Protein AF-A0A966D6H1-F1 (afdb_monomer_lite)

Foldseek 3Di:
DDCPDPVNVVVVVVQVVVCVVVVNPDHDDDDPDCPVVVLQLLCVLVCCLVVVHVDDDHQVQSVCVPQVLSCCVVPPCPLVVDVPSVVSVCCCCVHPNVVVSQVVCVVSVDHDPDDDDDDDDDDDDDPDDDPDLVVQAQAEAEDAPHPVVCVVSVVSNHNYDHDRPRDDLLVVLLVVLVVLVVVCVVVLVPDKDKDFLAQQFLDDPPDPDTWGRQFHGDGMDMDSQPLQRVLVSQLSRLQTQTDPPGCQPDSRHGNGRSNCSSVVVHDPVSSSVSSVVVPSGDNDDDDDDDDDPPDDDD

Sequence (298 aa):
MSEITPPGKAVAYFAEKVRERTDGKVNIKIFWNGQLFAGKASNEFMLIRNGVGDFSISTFMNWSPQFPEGNLFLLPWFVSSEPNKYRALDAIEAGKAGSELQDRLKRRGIEVLGWGEQGARELTNNVRPVASPDDLKNMKVRVVGSALLLDVFKALGADPININWNQTIPIFMEKMVEYTYGVLKNKSNKCLFINFITDIAPKCDCLSYTESPIVSNIGVVASLDPVAIDQASVDLVNQQQGLPHTELKTGLAPGEDKFRGLYPEVDWSHQLAYAEQIGLGTREYKLVKLKTLAYKKS

Radius of gyration: 25.91 Å; chains: 1; bounding box: 81×59×62 Å

Structure (mmCIF, N/CA/C/O backbone):
data_AF-A0A966D6H1-F1
#
_entry.id   AF-A0A966D6H1-F1
#
loop_
_atom_site.group_PDB
_atom_site.id
_atom_site.type_symbol
_atom_site.label_atom_id
_atom_site.label_alt_id
_atom_site.label_comp_id
_atom_site.label_asym_id
_atom_site.label_entity_id
_atom_site.label_seq_id
_atom_site.pdbx_PDB_ins_code
_atom_site.Cartn_x
_atom_site.Cartn_y
_atom_site.Cartn_z
_atom_site.occupancy
_atom_site.B_iso_or_equiv
_atom_site.auth_seq_id
_atom_site.auth_comp_id
_atom_site.auth_asym_id
_atom_site.auth_atom_id
_atom_site.pdbx_PDB_model_num
ATOM 1 N N . MET A 1 1 ? -4.518 2.194 7.594 1.00 69.56 1 MET A N 1
ATOM 2 C CA . MET A 1 1 ? -3.598 3.252 8.069 1.00 69.56 1 MET A CA 1
ATOM 3 C C . MET A 1 1 ? -2.586 2.621 9.016 1.00 69.56 1 MET A C 1
ATOM 5 O O . MET A 1 1 ? -2.926 1.601 9.613 1.00 69.56 1 MET A O 1
ATOM 9 N N . SER A 1 2 ? -1.371 3.171 9.105 1.00 77.81 2 SER A N 1
ATOM 10 C CA . SER A 1 2 ? -0.331 2.705 10.034 1.00 77.81 2 SER A CA 1
ATOM 11 C C . SER A 1 2 ? -0.306 3.552 11.308 1.00 77.81 2 SER A C 1
ATOM 13 O O . SER A 1 2 ? -0.767 4.698 11.310 1.00 77.81 2 SER A O 1
ATOM 15 N N . GLU A 1 3 ? 0.258 2.995 12.377 1.00 81.88 3 GLU A N 1
ATOM 16 C CA . GLU A 1 3 ? 0.331 3.596 13.718 1.00 81.88 3 GLU A CA 1
ATOM 17 C C . GLU A 1 3 ? 1.063 4.948 13.771 1.00 81.88 3 GLU A C 1
ATOM 19 O O . GLU A 1 3 ? 0.748 5.795 14.602 1.00 81.88 3 GLU A O 1
ATOM 24 N N . ILE A 1 4 ? 1.999 5.195 12.849 1.00 83.31 4 ILE A N 1
ATOM 25 C CA . ILE A 1 4 ? 2.816 6.418 12.839 1.00 83.31 4 ILE A CA 1
ATOM 26 C C . ILE A 1 4 ? 2.114 7.624 12.200 1.00 83.31 4 ILE A C 1
ATOM 28 O O . ILE A 1 4 ? 2.566 8.759 12.362 1.00 83.31 4 ILE A O 1
ATOM 32 N N . THR A 1 5 ? 1.020 7.397 11.469 1.00 83.50 5 THR A N 1
ATOM 33 C CA . THR A 1 5 ? 0.263 8.472 10.807 1.00 83.50 5 THR A CA 1
ATOM 34 C C . THR A 1 5 ? -0.551 9.285 11.819 1.00 83.50 5 THR A C 1
ATOM 36 O O . THR A 1 5 ? -0.927 8.734 12.854 1.00 83.50 5 THR A O 1
ATOM 39 N N . PRO A 1 6 ? -0.887 10.565 11.551 1.00 87.19 6 PRO A N 1
ATOM 40 C CA . PRO A 1 6 ? -1.732 11.341 12.462 1.00 87.19 6 PRO A CA 1
ATOM 41 C C . PRO A 1 6 ? -3.070 10.650 12.804 1.00 87.19 6 PRO A C 1
ATOM 43 O O . PRO A 1 6 ? -3.371 10.537 13.993 1.00 87.19 6 PRO A O 1
ATOM 46 N N . PRO A 1 7 ? -3.822 10.070 11.839 1.00 86.50 7 PRO A N 1
ATOM 47 C CA . PRO A 1 7 ? -5.008 9.273 12.160 1.00 86.50 7 PRO A CA 1
ATOM 48 C C . PRO A 1 7 ? -4.691 8.009 12.973 1.00 86.50 7 PRO A C 1
ATOM 50 O O . PRO A 1 7 ? -5.448 7.648 13.868 1.00 86.50 7 PRO A O 1
ATOM 53 N N . GLY A 1 8 ? -3.561 7.343 12.701 1.00 89.31 8 GLY A N 1
ATOM 54 C CA . GLY A 1 8 ? -3.112 6.179 13.471 1.00 89.31 8 GLY A CA 1
ATOM 55 C C . GLY A 1 8 ? -2.853 6.510 14.942 1.00 89.31 8 GLY A C 1
ATOM 56 O O . GLY A 1 8 ? -3.346 5.811 15.827 1.00 89.31 8 GLY A O 1
ATOM 57 N N . LYS A 1 9 ? -2.171 7.631 15.205 1.00 91.75 9 LYS A N 1
ATOM 58 C CA . LYS A 1 9 ? -1.948 8.160 16.558 1.00 91.75 9 LYS A CA 1
ATOM 59 C C . LYS A 1 9 ? -3.258 8.535 17.248 1.00 91.75 9 LYS A C 1
ATOM 61 O O . LYS A 1 9 ? -3.417 8.236 18.427 1.00 91.75 9 LYS A O 1
ATOM 66 N N . ALA A 1 10 ? -4.204 9.136 16.524 1.00 91.00 10 ALA A N 1
ATOM 67 C CA . ALA A 1 10 ? -5.523 9.467 17.064 1.00 91.00 10 ALA A CA 1
ATOM 68 C C . ALA A 1 10 ? -6.308 8.212 17.488 1.00 91.00 10 ALA A C 1
ATOM 70 O O . ALA A 1 10 ? -6.893 8.199 18.568 1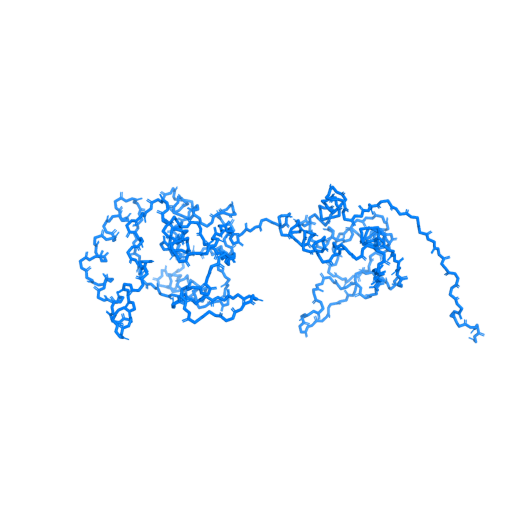.00 91.00 10 ALA A O 1
ATOM 71 N N . VAL A 1 11 ? -6.272 7.137 16.691 1.00 92.31 11 VAL A N 1
ATOM 72 C CA . VAL A 1 11 ? -6.904 5.850 17.043 1.00 92.31 11 VAL A CA 1
ATOM 73 C C . VAL A 1 11 ? -6.240 5.209 18.259 1.00 92.31 11 VAL A C 1
ATOM 75 O O . VAL A 1 11 ? -6.941 4.739 19.154 1.00 92.31 11 VAL A O 1
ATOM 78 N N . ALA A 1 12 ? -4.905 5.205 18.318 1.00 93.88 12 ALA A N 1
ATOM 79 C CA . ALA A 1 12 ? -4.175 4.677 19.470 1.00 93.88 12 ALA A CA 1
ATOM 80 C C . ALA A 1 12 ? -4.525 5.448 20.754 1.00 93.88 12 ALA A C 1
ATOM 82 O O . ALA A 1 12 ? -4.849 4.841 21.774 1.00 93.88 12 ALA A O 1
ATOM 83 N N . TYR A 1 13 ? -4.555 6.780 20.669 1.00 95.06 13 TYR A N 1
ATOM 84 C CA . TYR A 1 13 ? -4.957 7.649 21.770 1.00 95.06 13 TYR A CA 1
ATOM 85 C C . TYR A 1 13 ? -6.415 7.421 22.189 1.00 95.06 13 TYR A C 1
ATOM 87 O O . TYR A 1 13 ? -6.716 7.340 23.378 1.00 95.06 13 TYR A O 1
ATOM 95 N N . PHE A 1 14 ? -7.335 7.262 21.232 1.00 94.88 14 PHE A N 1
ATOM 96 C CA . PHE A 1 14 ? -8.731 6.937 21.523 1.00 94.88 14 PHE A CA 1
ATOM 97 C C . PHE A 1 14 ? -8.854 5.612 22.287 1.00 94.88 14 PHE A C 1
ATOM 99 O O . PHE A 1 14 ? -9.511 5.566 23.326 1.00 94.88 14 PHE A O 1
ATOM 106 N N . ALA A 1 15 ? -8.177 4.557 21.824 1.00 95.75 15 ALA A N 1
ATOM 107 C CA . ALA A 1 15 ? -8.174 3.256 22.490 1.00 95.75 15 ALA A CA 1
ATOM 108 C C . ALA A 1 15 ? -7.617 3.335 23.921 1.00 95.75 15 ALA A C 1
ATOM 110 O O . ALA A 1 15 ? -8.201 2.766 24.847 1.00 95.75 15 ALA A O 1
ATOM 111 N N . GLU A 1 16 ? -6.532 4.087 24.119 1.00 96.94 16 GLU A N 1
ATOM 112 C CA . GLU A 1 16 ? -5.951 4.348 25.436 1.00 96.94 16 GLU A CA 1
ATOM 113 C C . GLU A 1 16 ? -6.942 5.073 26.359 1.00 96.94 16 GLU A C 1
ATOM 115 O O . GLU A 1 16 ? -7.193 4.610 27.473 1.00 96.94 16 GLU A O 1
ATOM 120 N N . LYS A 1 17 ? -7.565 6.163 25.892 1.00 97.50 17 LYS A N 1
ATOM 121 C CA . LYS A 1 17 ? -8.510 6.950 26.700 1.00 97.50 17 LYS A CA 1
ATOM 122 C C . LYS A 1 17 ? -9.797 6.213 27.019 1.00 97.50 17 LYS A C 1
ATOM 124 O O . LYS A 1 17 ? -10.327 6.396 28.113 1.00 97.50 17 LYS A O 1
ATOM 129 N N . VAL A 1 18 ? -10.286 5.362 26.122 1.00 97.00 18 VAL A N 1
ATOM 130 C CA . VAL A 1 18 ? -11.422 4.481 26.420 1.00 97.00 18 VAL A CA 1
ATOM 131 C C . VAL A 1 18 ? -11.048 3.490 27.519 1.00 97.00 18 VAL A C 1
ATOM 133 O O . VAL A 1 18 ? -11.796 3.348 28.485 1.00 97.00 18 VAL A O 1
ATOM 136 N N . ARG A 1 19 ? -9.874 2.857 27.432 1.00 97.50 19 ARG A N 1
ATOM 137 C CA . ARG A 1 19 ? -9.407 1.926 28.465 1.00 97.50 19 ARG A CA 1
ATOM 138 C C . ARG A 1 19 ? -9.256 2.614 29.823 1.00 97.50 19 ARG A C 1
ATOM 140 O O . ARG A 1 19 ? -9.745 2.089 30.815 1.00 97.50 19 ARG A O 1
ATOM 147 N N . GLU A 1 20 ? -8.624 3.788 29.868 1.00 97.69 20 GLU A N 1
ATOM 148 C CA . GLU A 1 20 ? -8.463 4.580 31.098 1.00 97.69 20 GLU A CA 1
ATOM 149 C C . GLU A 1 20 ? -9.812 4.962 31.716 1.00 97.69 20 GLU A C 1
ATOM 151 O O . GLU A 1 20 ? -10.052 4.700 32.888 1.00 97.69 20 GLU A O 1
ATOM 156 N N . ARG A 1 21 ? -10.718 5.557 30.930 1.00 97.50 21 ARG A N 1
ATOM 157 C CA . ARG A 1 21 ? -11.998 6.085 31.434 1.00 97.50 21 ARG A CA 1
ATOM 158 C C . ARG A 1 21 ? -13.016 5.007 31.789 1.00 97.50 21 ARG A C 1
ATOM 160 O O . ARG A 1 21 ? -14.034 5.314 32.400 1.00 97.50 21 ARG A O 1
ATOM 167 N N . THR A 1 22 ? -12.774 3.770 31.368 1.00 97.56 22 THR A N 1
ATOM 168 C CA . THR A 1 22 ? -13.630 2.621 31.681 1.00 97.56 22 THR A CA 1
ATOM 169 C C . THR A 1 22 ? -13.012 1.703 32.732 1.00 97.56 22 THR A C 1
ATOM 171 O O . THR A 1 22 ? -13.529 0.606 32.936 1.00 97.56 22 THR A O 1
ATOM 174 N N . ASP A 1 23 ? -11.918 2.117 33.383 1.00 96.00 23 ASP A N 1
ATOM 175 C CA . ASP A 1 23 ? -11.161 1.299 34.340 1.00 96.00 23 ASP A CA 1
ATOM 176 C C . ASP A 1 23 ? -10.798 -0.086 33.766 1.00 96.00 23 ASP A C 1
ATOM 178 O O . ASP A 1 23 ? -10.895 -1.116 34.430 1.00 96.00 23 ASP A O 1
ATOM 182 N N . GLY A 1 24 ? -10.441 -0.129 32.478 1.00 95.44 24 GLY A N 1
ATOM 183 C CA . GLY A 1 24 ? -10.084 -1.354 31.759 1.00 95.44 24 GLY A CA 1
ATOM 184 C C . GLY A 1 24 ? -11.256 -2.256 31.356 1.00 95.44 24 GLY A C 1
ATOM 185 O O . GLY A 1 24 ? -11.014 -3.327 30.796 1.00 95.44 24 GLY A O 1
ATOM 186 N N . LYS A 1 25 ? -12.514 -1.852 31.591 1.00 96.81 25 LYS A N 1
ATOM 187 C CA . LYS A 1 25 ? -13.699 -2.636 31.191 1.00 96.81 25 LYS A CA 1
ATOM 188 C C . LYS A 1 25 ? -13.868 -2.721 29.676 1.00 96.81 25 LYS A C 1
ATOM 190 O O . LYS A 1 25 ? -14.380 -3.723 29.185 1.00 96.81 25 LYS A O 1
ATOM 195 N N . VAL A 1 26 ? -13.445 -1.694 28.938 1.00 96.00 26 VAL A N 1
ATOM 196 C CA . VAL A 1 26 ? -13.474 -1.683 27.471 1.00 96.00 26 VAL A CA 1
ATOM 197 C C . VAL A 1 26 ? -12.047 -1.703 26.938 1.00 96.00 26 VAL A C 1
ATOM 199 O O . VAL A 1 26 ? -11.268 -0.782 27.179 1.00 96.00 26 VAL A O 1
ATOM 202 N N . ASN A 1 27 ? -11.717 -2.754 26.185 1.00 94.00 27 ASN A N 1
ATOM 203 C CA . ASN A 1 27 ? -10.411 -2.938 25.557 1.00 94.00 27 ASN A CA 1
ATOM 204 C C . ASN A 1 27 ? -10.575 -2.980 24.036 1.00 94.00 27 ASN A C 1
ATOM 206 O O . ASN A 1 27 ? -11.213 -3.885 23.504 1.00 94.00 27 ASN A O 1
ATOM 210 N N . ILE A 1 28 ? -9.993 -2.003 23.338 1.00 95.19 28 ILE A N 1
ATOM 211 C CA . ILE A 1 28 ? -10.093 -1.881 21.880 1.00 95.19 28 ILE A CA 1
ATOM 212 C C . ILE A 1 28 ? -8.861 -2.520 21.236 1.00 95.19 28 ILE A C 1
ATOM 214 O O . ILE A 1 28 ? -7.736 -2.058 21.430 1.00 95.19 28 ILE A O 1
ATOM 218 N N . LYS A 1 29 ? -9.072 -3.571 20.436 1.00 93.81 29 LYS A N 1
ATOM 219 C CA . LYS A 1 29 ? -8.026 -4.178 19.605 1.00 93.81 29 LYS A CA 1
ATOM 220 C C . LYS A 1 29 ? -7.963 -3.467 18.256 1.00 93.81 29 LYS A C 1
ATOM 222 O O . LYS A 1 29 ? -8.939 -3.457 17.512 1.00 93.81 29 LYS A O 1
ATOM 227 N N . ILE A 1 30 ? -6.803 -2.904 17.931 1.00 92.00 30 ILE A N 1
ATOM 228 C CA . ILE A 1 30 ? -6.611 -2.138 16.698 1.00 92.00 30 ILE A CA 1
ATOM 229 C C . ILE A 1 30 ? -6.066 -3.044 15.589 1.00 92.00 30 ILE A C 1
ATOM 231 O O . ILE A 1 30 ? -5.117 -3.798 15.802 1.00 92.00 30 ILE A O 1
ATOM 235 N N . PHE A 1 31 ? -6.651 -2.938 14.395 1.00 89.88 31 PHE A N 1
ATOM 236 C CA . PHE A 1 31 ? -6.204 -3.631 13.187 1.00 89.88 31 PHE A CA 1
ATOM 237 C C . PHE A 1 31 ? -5.635 -2.625 12.185 1.00 89.88 31 PHE A C 1
ATOM 239 O O . PHE A 1 31 ? -6.354 -1.796 11.620 1.00 89.88 31 PHE A O 1
ATOM 246 N N . TRP A 1 32 ? -4.326 -2.688 11.960 1.00 85.06 32 TRP A N 1
ATOM 247 C CA . TRP A 1 32 ? -3.615 -1.741 11.103 1.00 85.06 32 TRP A CA 1
ATOM 248 C C . TRP A 1 32 ? -3.705 -2.122 9.622 1.00 85.06 32 TRP A C 1
ATOM 250 O O . TRP A 1 32 ? -4.110 -3.222 9.257 1.00 85.06 32 TRP A O 1
ATOM 260 N N . ASN A 1 33 ? -3.324 -1.192 8.741 1.00 79.19 33 ASN A N 1
ATOM 261 C CA . ASN A 1 33 ? -3.089 -1.458 7.312 1.00 79.19 33 ASN A CA 1
ATOM 262 C C . ASN A 1 33 ? -4.252 -2.132 6.547 1.00 79.19 33 ASN A C 1
ATOM 264 O O . ASN A 1 33 ? -4.051 -2.769 5.517 1.00 79.19 33 ASN A O 1
ATOM 268 N N . GLY A 1 34 ? -5.494 -1.955 7.012 1.00 78.94 34 GLY A N 1
ATOM 269 C CA . GLY A 1 34 ? -6.677 -2.490 6.332 1.00 78.94 34 GLY A CA 1
ATOM 270 C C . GLY A 1 34 ? -6.753 -4.020 6.343 1.00 78.94 34 GLY A C 1
ATOM 271 O O . GLY A 1 34 ? -7.354 -4.594 5.436 1.00 78.94 34 GLY A O 1
ATOM 272 N N . GLN A 1 35 ? -6.159 -4.672 7.351 1.00 81.62 35 GLN A N 1
ATOM 273 C CA . GLN A 1 35 ? -6.176 -6.131 7.541 1.00 81.62 35 GLN A CA 1
ATOM 274 C C . GLN A 1 35 ? -7.585 -6.737 7.437 1.00 81.62 35 GLN A C 1
ATOM 276 O O . GLN A 1 35 ? -7.748 -7.827 6.901 1.00 81.62 35 GLN A O 1
ATOM 281 N N . LEU A 1 36 ? -8.612 -6.012 7.888 1.00 82.56 36 LEU A N 1
ATOM 282 C CA . LEU A 1 36 ? -9.997 -6.489 7.880 1.00 82.56 36 LEU A CA 1
ATOM 283 C C . LEU A 1 36 ? -10.716 -6.300 6.535 1.00 82.56 36 LEU A C 1
ATOM 285 O O . LEU A 1 36 ? -11.791 -6.850 6.331 1.00 82.56 36 LEU A O 1
ATOM 289 N N . PHE A 1 37 ? -10.158 -5.526 5.601 1.00 78.38 37 PHE A N 1
ATOM 290 C CA . PHE A 1 37 ? -10.891 -5.041 4.424 1.00 78.38 37 PHE A CA 1
ATOM 291 C C . PHE A 1 37 ? -10.879 -6.008 3.227 1.00 78.38 37 PHE A C 1
ATOM 293 O O . PHE A 1 37 ? -11.432 -5.683 2.176 1.00 78.38 37 PHE A O 1
ATOM 300 N N . ALA A 1 38 ? -10.255 -7.186 3.353 1.00 73.75 38 ALA A N 1
ATOM 301 C CA . ALA A 1 38 ? -10.130 -8.183 2.279 1.00 73.75 38 ALA A CA 1
ATOM 302 C C . ALA A 1 38 ? -9.659 -7.572 0.937 1.00 73.75 38 ALA A C 1
ATOM 304 O O . ALA A 1 38 ? -10.228 -7.819 -0.127 1.00 73.75 38 ALA A O 1
ATOM 305 N N . GLY A 1 39 ? -8.662 -6.681 0.998 1.00 67.44 39 GLY A N 1
ATOM 306 C CA . GLY A 1 39 ? -8.091 -6.010 -0.177 1.00 67.44 39 GLY A CA 1
ATOM 307 C C . GLY A 1 39 ? -8.910 -4.841 -0.751 1.00 67.44 39 GLY A C 1
ATOM 308 O O . GLY A 1 39 ? -8.420 -4.127 -1.627 1.00 67.44 39 GLY A O 1
ATOM 309 N N . LYS A 1 40 ? -10.134 -4.588 -0.265 1.00 72.81 40 LYS A N 1
ATOM 310 C CA . LYS A 1 40 ? -11.031 -3.547 -0.799 1.00 72.81 40 LYS A CA 1
ATOM 311 C C . LYS A 1 40 ? -11.447 -2.562 0.286 1.00 72.81 40 LYS A C 1
ATOM 313 O O . LYS A 1 40 ? -12.272 -2.880 1.134 1.00 72.81 40 LYS A O 1
ATOM 318 N N . ALA A 1 41 ? -10.950 -1.327 0.208 1.00 75.31 41 ALA A N 1
ATOM 319 C CA . ALA A 1 41 ? -11.289 -0.275 1.172 1.00 75.31 41 ALA A CA 1
ATOM 320 C C . ALA A 1 41 ? -12.808 -0.012 1.278 1.00 75.31 41 ALA A C 1
ATOM 322 O O . ALA A 1 41 ? -13.294 0.328 2.348 1.00 75.31 41 ALA A O 1
ATOM 323 N N . SER A 1 42 ? -13.574 -0.246 0.206 1.00 78.75 42 SER A N 1
ATOM 324 C CA . SER A 1 42 ? -15.038 -0.116 0.206 1.00 78.75 42 SER A CA 1
ATOM 325 C C . SER A 1 42 ? -15.775 -1.137 1.079 1.00 78.75 42 SER A C 1
ATOM 327 O O . SER A 1 42 ? -16.949 -0.944 1.381 1.00 78.75 42 SER A O 1
ATOM 329 N N . ASN A 1 43 ? -15.120 -2.229 1.488 1.00 85.44 43 ASN A N 1
ATOM 330 C CA . ASN A 1 43 ? -15.728 -3.227 2.373 1.00 85.44 43 ASN A CA 1
ATOM 331 C C . ASN A 1 43 ? -15.900 -2.704 3.804 1.00 85.44 43 ASN A C 1
ATOM 333 O O . ASN A 1 43 ? -16.714 -3.243 4.549 1.00 85.44 43 ASN A O 1
ATOM 337 N N . GLU A 1 44 ? -15.166 -1.652 4.175 1.00 88.12 44 GLU A N 1
ATOM 338 C CA . GLU A 1 44 ? -15.206 -1.022 5.494 1.00 88.12 44 GLU A CA 1
ATOM 339 C C . GLU A 1 44 ? -16.636 -0.717 5.960 1.00 88.12 44 GLU A C 1
ATOM 341 O O . GLU A 1 44 ? -17.010 -1.094 7.068 1.00 88.12 44 GLU A O 1
ATOM 346 N N . PHE A 1 45 ? -17.462 -0.120 5.093 1.00 89.25 45 PHE A N 1
ATOM 347 C CA . PHE A 1 45 ? -18.848 0.220 5.424 1.00 89.25 45 PHE A CA 1
ATOM 348 C C . PHE A 1 45 ? -19.662 -1.011 5.847 1.00 89.25 45 PHE A C 1
ATOM 350 O O . PHE A 1 45 ? -20.393 -0.983 6.836 1.00 89.25 45 PHE A O 1
ATOM 357 N N . MET A 1 46 ? -19.522 -2.114 5.105 1.00 88.94 46 MET A N 1
ATOM 358 C CA . MET A 1 46 ? -20.242 -3.356 5.389 1.00 88.94 46 MET A CA 1
ATOM 359 C C . MET A 1 46 ? -19.690 -4.081 6.616 1.00 88.94 46 MET A C 1
ATOM 361 O O . MET A 1 46 ? -20.465 -4.700 7.336 1.00 88.94 46 MET A O 1
ATOM 365 N N . LEU A 1 47 ? -18.384 -3.992 6.879 1.00 89.81 47 LEU A N 1
ATOM 366 C CA . LEU A 1 47 ? -17.768 -4.592 8.066 1.00 89.81 47 LEU A CA 1
ATOM 367 C C . LEU A 1 47 ? -18.313 -3.977 9.354 1.00 89.81 47 LEU A C 1
ATOM 369 O O . LEU A 1 47 ? -18.685 -4.718 10.261 1.00 89.81 47 LEU A O 1
ATOM 373 N N . ILE A 1 48 ? -18.412 -2.646 9.404 1.00 91.44 48 ILE A N 1
ATOM 374 C CA . ILE A 1 48 ? -18.987 -1.945 10.557 1.00 91.44 48 ILE A CA 1
ATOM 375 C C . ILE A 1 48 ? -20.485 -2.217 10.656 1.00 91.44 48 ILE A C 1
ATOM 377 O O . ILE A 1 48 ? -20.975 -2.623 11.705 1.00 91.44 48 ILE A O 1
ATOM 381 N N . ARG A 1 49 ? -21.217 -2.097 9.544 1.00 89.50 49 ARG A N 1
ATOM 382 C CA . ARG A 1 49 ? -22.666 -2.335 9.532 1.00 89.50 49 ARG A CA 1
ATOM 383 C C . ARG A 1 49 ? -23.060 -3.754 9.963 1.00 89.50 49 ARG A C 1
ATOM 385 O O . ARG A 1 49 ? -24.106 -3.926 10.580 1.00 89.50 49 ARG A O 1
ATOM 392 N N . ASN A 1 50 ? -22.254 -4.760 9.628 1.00 89.94 50 ASN A N 1
ATOM 393 C CA . ASN A 1 50 ? -22.515 -6.156 9.985 1.00 89.94 50 ASN A CA 1
ATOM 394 C C . ASN A 1 50 ? -21.978 -6.535 11.379 1.00 89.94 50 ASN A C 1
ATOM 396 O O . ASN A 1 50 ? -22.077 -7.701 11.754 1.00 89.94 50 ASN A O 1
ATOM 400 N N . GLY A 1 51 ? -21.390 -5.593 12.127 1.00 88.50 51 GLY A N 1
ATOM 401 C CA . GLY A 1 51 ? -20.841 -5.847 13.463 1.00 88.50 51 GLY A CA 1
ATOM 402 C C . GLY A 1 51 ? -19.563 -6.691 13.473 1.00 88.50 51 GLY A C 1
ATOM 403 O O . GLY A 1 51 ? -19.243 -7.299 14.487 1.00 88.50 51 GLY A O 1
ATOM 404 N N . VAL A 1 52 ? -18.833 -6.761 12.352 1.00 89.44 52 VAL A N 1
ATOM 405 C CA . VAL A 1 52 ? -17.520 -7.435 12.296 1.00 89.44 52 VAL A CA 1
ATOM 406 C C . VAL A 1 52 ? -16.440 -6.577 12.961 1.00 89.44 52 VAL A C 1
ATOM 408 O O . VAL A 1 52 ? -15.497 -7.113 13.537 1.00 89.44 52 VAL A O 1
ATOM 411 N N . GLY A 1 53 ? -16.568 -5.250 12.881 1.00 88.88 53 GLY A N 1
ATOM 412 C CA . GLY A 1 53 ? -15.760 -4.304 13.645 1.00 88.88 53 GLY A CA 1
ATOM 413 C C . GLY A 1 53 ? -16.649 -3.310 14.386 1.00 88.88 53 GLY A C 1
ATOM 414 O O . GLY A 1 53 ? -17.630 -2.831 13.824 1.00 88.88 53 GLY A O 1
ATOM 415 N N . ASP A 1 54 ? -16.291 -2.994 15.630 1.00 91.50 54 ASP A N 1
ATOM 416 C CA . ASP A 1 54 ? -17.073 -2.090 16.487 1.00 91.50 54 ASP A CA 1
ATOM 417 C C . ASP A 1 54 ? -16.795 -0.604 16.205 1.00 91.50 54 ASP A C 1
ATOM 419 O O . ASP A 1 54 ? -17.669 0.246 16.356 1.00 91.50 54 ASP A O 1
ATOM 423 N N . PHE A 1 55 ? -15.569 -0.284 15.778 1.00 91.62 55 PHE A N 1
ATOM 424 C CA . PHE A 1 55 ? -15.113 1.079 15.505 1.00 91.62 55 PHE A CA 1
ATOM 425 C C . PHE A 1 55 ? -14.393 1.144 14.158 1.00 91.62 55 PHE A C 1
ATOM 427 O O . PHE A 1 55 ? -13.643 0.232 13.802 1.00 91.62 55 PHE A O 1
ATOM 434 N N . SER A 1 56 ? -14.543 2.266 13.449 1.00 89.62 56 SER A N 1
ATOM 435 C CA . SER A 1 56 ? -13.648 2.617 12.347 1.00 89.62 56 SER A CA 1
ATOM 436 C C . SER A 1 56 ? -13.341 4.105 12.307 1.00 89.62 56 SER A C 1
ATOM 438 O O . SER A 1 56 ? -14.175 4.937 12.659 1.00 89.62 56 SER A O 1
ATOM 440 N N . ILE A 1 57 ? -12.144 4.424 11.819 1.00 89.00 57 ILE A N 1
ATOM 441 C CA . ILE A 1 57 ? -11.799 5.756 11.333 1.00 89.00 57 ILE A CA 1
ATOM 442 C C . ILE A 1 57 ? -11.830 5.727 9.803 1.00 89.00 57 ILE A C 1
ATOM 444 O O . ILE A 1 57 ? -10.962 5.150 9.146 1.00 89.00 57 ILE A O 1
ATOM 448 N N . SER A 1 58 ? -12.861 6.341 9.232 1.00 85.00 58 SER A N 1
ATOM 449 C CA . SER A 1 58 ? -13.217 6.150 7.825 1.00 85.00 58 SER A CA 1
ATOM 450 C C . SER A 1 58 ? -13.169 7.444 7.031 1.00 85.00 58 SER A C 1
ATOM 452 O O . SER A 1 58 ? -13.191 8.544 7.573 1.00 85.00 58 SER A O 1
ATOM 454 N N . THR A 1 59 ? -13.133 7.306 5.708 1.00 85.25 59 THR A N 1
ATOM 455 C CA . THR A 1 59 ? -13.345 8.416 4.776 1.00 85.25 59 THR A CA 1
ATOM 456 C C . THR A 1 59 ? -14.544 8.102 3.893 1.00 85.25 59 THR A C 1
ATOM 458 O O . THR A 1 59 ? -14.640 7.003 3.342 1.00 85.25 59 THR A O 1
ATOM 461 N N . PHE A 1 60 ? -15.441 9.074 3.706 1.00 86.12 60 PHE A N 1
ATOM 462 C CA . PHE A 1 60 ? -16.639 8.904 2.871 1.00 86.12 60 PHE A CA 1
ATOM 463 C C . PHE A 1 60 ? -16.340 8.475 1.441 1.00 86.12 60 PHE A C 1
ATOM 465 O O . PHE A 1 60 ? -17.144 7.813 0.795 1.00 86.12 60 PHE A O 1
ATOM 472 N N . MET A 1 61 ? -15.145 8.791 0.966 1.00 80.94 61 MET A N 1
ATOM 473 C CA . MET A 1 61 ? -14.659 8.390 -0.340 1.00 80.94 61 MET A CA 1
ATOM 474 C C . MET A 1 61 ? -14.610 6.864 -0.519 1.00 80.94 61 MET A C 1
ATOM 476 O O . MET A 1 61 ? -14.891 6.374 -1.611 1.00 80.94 61 MET A O 1
ATOM 480 N N . ASN A 1 62 ? -14.316 6.111 0.546 1.00 80.94 62 ASN A N 1
ATOM 481 C CA . ASN A 1 62 ? -14.357 4.646 0.523 1.00 80.94 62 ASN A CA 1
ATOM 482 C C . ASN A 1 62 ? -15.793 4.113 0.573 1.00 80.94 62 ASN A C 1
ATOM 484 O O . ASN A 1 62 ? -16.054 3.017 0.090 1.00 80.94 62 ASN A O 1
ATOM 488 N N . TRP A 1 63 ? -16.714 4.879 1.157 1.00 87.88 63 TRP A N 1
ATOM 489 C CA . TRP A 1 63 ? -18.113 4.490 1.350 1.00 87.88 63 TRP A CA 1
ATOM 490 C C . TRP A 1 63 ? -19.022 4.950 0.215 1.00 87.88 63 TRP A C 1
ATOM 492 O O . TRP A 1 63 ? -20.199 4.614 0.214 1.00 87.88 63 TRP A O 1
ATOM 502 N N . SER A 1 64 ? -18.491 5.692 -0.759 1.00 81.56 64 SER A N 1
ATOM 503 C CA . SER A 1 64 ? -19.234 6.277 -1.879 1.00 81.56 64 SER A CA 1
ATOM 504 C C . SER A 1 64 ? -20.223 5.308 -2.560 1.00 81.56 64 SER A C 1
ATOM 506 O O . SER A 1 64 ? -21.354 5.726 -2.810 1.00 81.56 64 SER A O 1
ATOM 508 N N . PRO A 1 65 ? -19.899 4.014 -2.797 1.00 82.00 65 PRO A N 1
ATOM 509 C CA . PRO A 1 65 ? -20.862 3.080 -3.391 1.00 82.00 65 PRO A CA 1
ATOM 510 C C . PRO A 1 65 ? -22.064 2.736 -2.491 1.00 82.00 65 PRO A C 1
ATOM 512 O O . PRO A 1 65 ? -23.129 2.404 -3.003 1.00 82.00 65 PRO A O 1
ATOM 515 N N . GLN A 1 66 ? -21.909 2.777 -1.164 1.00 87.25 66 GLN A N 1
ATOM 516 C CA . GLN A 1 66 ? -22.946 2.412 -0.184 1.00 87.25 66 GLN A CA 1
ATOM 517 C C . GLN A 1 66 ? -23.623 3.631 0.464 1.00 87.25 66 GLN A C 1
ATOM 519 O O . GLN A 1 66 ? -24.751 3.536 0.955 1.00 87.25 66 GLN A O 1
ATOM 524 N N . PHE A 1 67 ? -22.930 4.768 0.476 1.00 90.38 67 PHE A N 1
ATOM 525 C CA . PHE A 1 67 ? -23.324 6.021 1.104 1.00 90.38 67 PHE A CA 1
ATOM 526 C C . PHE A 1 67 ? -22.965 7.213 0.195 1.00 90.38 67 PHE A C 1
ATOM 528 O O . PHE A 1 67 ? -22.056 7.991 0.504 1.00 90.38 67 PHE A O 1
ATOM 535 N N . PRO A 1 68 ? -23.652 7.357 -0.954 1.00 89.06 68 PRO A N 1
ATOM 536 C CA . PRO A 1 68 ? -23.366 8.412 -1.923 1.00 89.06 68 PRO A CA 1
ATOM 537 C C . PRO A 1 68 ? -23.601 9.818 -1.362 1.00 89.06 68 PRO A C 1
ATOM 539 O O . PRO A 1 68 ? -22.988 10.764 -1.844 1.00 89.06 68 PRO A O 1
ATOM 542 N N . GLU A 1 69 ? -24.432 9.983 -0.328 1.00 90.25 69 GLU A N 1
ATOM 543 C CA . GLU A 1 69 ? -24.635 11.278 0.333 1.00 90.25 69 GLU A CA 1
ATOM 544 C C . GLU A 1 69 ? -23.338 11.826 0.957 1.00 90.25 69 GLU A C 1
ATOM 546 O O . GLU A 1 69 ? -23.137 13.039 1.006 1.00 90.25 69 GLU A O 1
ATOM 551 N N . GLY A 1 70 ? -22.411 10.944 1.349 1.00 89.50 70 GLY A N 1
ATOM 552 C CA . GLY A 1 70 ? -21.080 11.326 1.826 1.00 89.50 70 GLY A CA 1
ATOM 553 C C . GLY A 1 70 ? -20.205 11.997 0.760 1.00 89.50 70 GLY A C 1
ATOM 554 O O . GLY A 1 70 ? -19.208 12.635 1.100 1.00 89.50 70 GLY A O 1
ATOM 555 N N . ASN A 1 71 ? -20.585 11.920 -0.522 1.00 89.12 71 ASN A N 1
ATOM 556 C CA . ASN A 1 71 ? -19.889 12.613 -1.606 1.00 89.12 71 ASN A CA 1
ATOM 557 C C . ASN A 1 71 ? -19.959 14.143 -1.489 1.00 89.12 71 ASN A C 1
ATOM 559 O O . ASN A 1 71 ? -19.196 14.812 -2.178 1.00 89.12 71 ASN A O 1
ATOM 563 N N . LEU A 1 72 ? -20.809 14.698 -0.613 1.00 89.38 72 LEU A N 1
ATOM 564 C CA . LEU A 1 72 ? -20.856 16.133 -0.309 1.00 89.38 72 LEU A CA 1
ATOM 565 C C . LEU A 1 72 ? -19.457 16.721 -0.056 1.00 89.38 72 LEU A C 1
ATOM 567 O O . LEU A 1 72 ? -19.109 17.757 -0.614 1.00 89.38 72 LEU A O 1
ATOM 571 N N . PHE A 1 73 ? -18.633 16.023 0.729 1.00 85.62 73 PHE A N 1
ATOM 572 C CA . PHE A 1 73 ? -17.273 16.456 1.074 1.00 85.62 73 PHE A CA 1
ATOM 573 C C . PHE A 1 73 ? -16.250 16.257 -0.053 1.00 85.62 73 PHE A C 1
ATOM 575 O O . PHE A 1 73 ? -15.108 16.696 0.055 1.00 85.62 73 PHE A O 1
ATOM 582 N N . LEU A 1 74 ? -16.637 15.559 -1.120 1.00 84.31 74 LEU A N 1
ATOM 583 C CA . LEU A 1 74 ? -15.782 15.210 -2.255 1.00 84.31 74 LEU A CA 1
ATOM 584 C C . LEU A 1 74 ? -16.107 16.040 -3.498 1.00 84.31 74 LEU A C 1
ATOM 586 O O . LEU A 1 74 ? -15.448 15.872 -4.525 1.00 84.31 74 LEU A O 1
ATOM 590 N N . LEU A 1 75 ? -17.125 16.903 -3.424 1.00 88.06 75 LEU A N 1
ATOM 591 C CA . LEU A 1 75 ? -17.499 17.777 -4.525 1.00 88.06 75 LEU A CA 1
ATOM 592 C C . LEU A 1 75 ? -16.323 18.705 -4.873 1.00 88.06 75 LEU A C 1
ATOM 594 O O . LEU A 1 75 ? -15.840 19.431 -3.995 1.00 88.06 75 LEU A O 1
ATOM 598 N N . PRO A 1 76 ? -15.857 18.701 -6.137 1.00 85.19 76 PRO A N 1
ATOM 599 C CA . PRO A 1 76 ? -14.734 19.525 -6.555 1.00 85.19 76 PRO A CA 1
ATOM 600 C C . PRO A 1 76 ? -14.984 20.997 -6.255 1.00 85.19 76 PRO A C 1
ATOM 602 O O . PRO A 1 76 ? -16.036 21.543 -6.582 1.00 85.19 76 PRO A O 1
ATOM 605 N N . TRP A 1 77 ? -14.000 21.623 -5.619 1.00 84.62 77 TRP A N 1
ATOM 606 C CA . TRP A 1 77 ? -13.975 23.038 -5.252 1.00 84.62 77 TRP A CA 1
ATOM 607 C C . TRP A 1 77 ? -15.082 23.542 -4.315 1.00 84.62 77 TRP A C 1
ATOM 609 O O . TRP A 1 77 ? -15.052 24.708 -3.941 1.00 84.62 77 TRP A O 1
ATOM 619 N N . PHE A 1 78 ? -16.014 22.691 -3.880 1.00 87.88 78 PHE A N 1
ATOM 620 C CA . PHE A 1 78 ? -17.142 23.102 -3.038 1.00 87.88 78 PHE A CA 1
ATOM 621 C C . PHE A 1 78 ? -16.692 23.635 -1.673 1.00 87.88 78 PHE A C 1
ATOM 623 O O . PHE A 1 78 ? -17.119 24.697 -1.243 1.00 87.88 78 PHE A O 1
ATOM 630 N N . VAL A 1 79 ? -15.787 22.924 -0.998 1.00 85.25 79 VAL A N 1
ATOM 631 C CA . VAL A 1 79 ? -15.221 23.393 0.279 1.00 85.25 79 VAL A CA 1
ATOM 632 C C . VAL A 1 79 ? -14.197 24.505 0.045 1.00 85.25 79 VAL A C 1
ATOM 634 O O . VAL A 1 79 ? -14.110 25.446 0.827 1.00 85.25 79 VAL A O 1
ATOM 637 N N . SER A 1 80 ? -13.421 24.418 -1.041 1.00 77.31 80 SER A N 1
ATOM 638 C CA . SER A 1 80 ? -12.366 25.394 -1.334 1.00 77.31 80 SER A CA 1
ATOM 639 C C . SER A 1 80 ? -12.881 26.702 -1.936 1.00 77.31 80 SER A C 1
ATOM 641 O O . SER A 1 80 ? -12.077 27.603 -2.152 1.00 77.31 80 SER A O 1
ATOM 643 N N . SER A 1 81 ? -14.179 26.823 -2.236 1.00 81.94 81 SER A N 1
ATOM 644 C CA . SER A 1 81 ? -14.775 28.104 -2.621 1.00 81.94 81 SER A CA 1
ATOM 645 C C . SER A 1 81 ? -14.821 29.083 -1.448 1.00 81.94 81 SER A C 1
ATOM 647 O O . SER A 1 81 ? -14.908 30.286 -1.668 1.00 81.94 81 SER A O 1
ATOM 649 N N . GLU A 1 82 ? -14.743 28.582 -0.211 1.00 83.69 82 GLU A N 1
ATOM 650 C CA . GLU A 1 82 ? -14.561 29.400 0.983 1.00 83.69 82 GLU A CA 1
ATOM 651 C C . GLU A 1 82 ? -13.058 29.587 1.267 1.00 83.69 82 GLU A C 1
ATOM 653 O O . GLU A 1 82 ? -12.339 28.594 1.430 1.00 83.69 82 GLU A O 1
ATOM 658 N N . PRO A 1 83 ? -12.557 30.834 1.394 1.00 83.88 83 PRO A N 1
ATOM 659 C CA . PRO A 1 83 ? -11.146 31.094 1.690 1.00 83.88 83 PRO A CA 1
ATOM 660 C C . PRO A 1 83 ? -10.659 30.411 2.974 1.00 83.88 83 PRO A C 1
ATOM 662 O O . PRO A 1 83 ? -9.512 29.968 3.054 1.00 83.88 83 PRO A O 1
ATOM 665 N N . ASN A 1 84 ? -11.536 30.291 3.977 1.00 87.38 84 ASN A N 1
ATOM 666 C CA . ASN A 1 84 ? -11.277 29.504 5.175 1.00 87.38 84 ASN A CA 1
ATOM 667 C C . ASN A 1 84 ? -11.942 28.122 5.082 1.00 87.38 84 ASN A C 1
ATOM 669 O O . ASN A 1 84 ? -13.024 27.887 5.622 1.00 87.38 84 ASN A O 1
ATOM 673 N N . LYS A 1 85 ? -11.241 27.188 4.436 1.00 83.44 85 LYS A N 1
ATOM 674 C CA . LYS A 1 85 ? -11.693 25.801 4.248 1.00 83.44 85 LYS A CA 1
ATOM 675 C C . LYS A 1 85 ? -12.092 25.086 5.546 1.00 83.44 85 LYS A C 1
ATOM 677 O O . LYS A 1 85 ? -13.038 24.309 5.530 1.00 83.44 85 LYS A O 1
ATOM 682 N N . TYR A 1 86 ? -11.414 25.357 6.664 1.00 86.06 86 TYR A N 1
ATOM 683 C CA . TYR A 1 86 ? -11.739 24.723 7.946 1.00 86.06 86 TYR A CA 1
ATOM 684 C C . TYR A 1 86 ? -13.063 25.246 8.492 1.00 86.06 86 TYR A C 1
ATOM 686 O O . TYR A 1 86 ? -13.919 24.460 8.868 1.00 86.06 86 TYR A O 1
ATOM 694 N N . ARG A 1 87 ? -13.300 26.559 8.395 1.00 87.62 87 ARG A N 1
ATOM 695 C CA . ARG A 1 87 ? -14.595 27.146 8.756 1.00 87.62 87 ARG A CA 1
ATOM 696 C C . ARG A 1 87 ? -15.739 26.593 7.901 1.00 87.62 87 ARG A C 1
ATOM 698 O O . ARG A 1 87 ? -16.837 26.403 8.416 1.00 87.62 87 ARG A O 1
ATOM 705 N N . ALA A 1 88 ? -15.504 26.355 6.609 1.00 88.06 88 ALA A N 1
ATOM 706 C CA . ALA A 1 88 ? -16.500 25.730 5.741 1.00 88.06 88 ALA A CA 1
ATOM 707 C C . ALA A 1 88 ? -16.811 24.289 6.165 1.00 88.06 88 ALA A C 1
ATOM 709 O O . ALA A 1 88 ? -17.983 23.925 6.236 1.00 88.06 88 ALA A O 1
ATOM 710 N N . LEU A 1 89 ? -15.785 23.492 6.477 1.00 89.06 89 LEU A N 1
ATOM 711 C CA . LEU A 1 89 ? -15.960 22.132 6.992 1.00 89.06 89 LEU A CA 1
ATOM 712 C C . LEU A 1 89 ? -16.724 22.137 8.319 1.00 89.06 89 LEU A C 1
ATOM 714 O O . LEU A 1 89 ? -17.756 21.476 8.405 1.00 89.06 89 LEU A O 1
ATOM 718 N N . ASP A 1 90 ? -16.313 22.967 9.280 1.00 90.31 90 ASP A N 1
ATOM 719 C CA . ASP A 1 90 ? -16.986 23.111 10.576 1.00 90.31 90 ASP A CA 1
ATOM 720 C C . ASP A 1 90 ? -18.465 23.483 10.399 1.00 90.31 90 ASP A C 1
ATOM 722 O O . ASP A 1 90 ? -19.342 22.934 11.063 1.00 90.31 90 ASP A O 1
ATOM 726 N N . ALA A 1 91 ? -18.771 24.397 9.472 1.00 90.69 91 ALA A N 1
ATOM 727 C CA . ALA A 1 91 ? -20.143 24.808 9.187 1.00 90.69 91 ALA A CA 1
ATOM 728 C C . ALA A 1 91 ? -20.985 23.685 8.561 1.00 90.69 91 ALA A C 1
ATOM 730 O O . ALA A 1 91 ? -22.185 23.599 8.831 1.00 90.69 91 ALA A O 1
ATOM 731 N N . ILE A 1 92 ? -20.385 22.823 7.733 1.00 91.31 92 ILE A N 1
ATOM 732 C CA . ILE A 1 92 ? -21.062 21.644 7.182 1.00 91.31 92 ILE A CA 1
ATOM 733 C C . ILE A 1 92 ? -21.301 20.621 8.296 1.00 91.31 92 ILE A C 1
ATOM 735 O O . ILE A 1 92 ? -22.433 20.167 8.459 1.00 91.31 92 ILE A O 1
ATOM 739 N N . GLU A 1 93 ? -20.264 20.286 9.065 1.00 91.81 93 GLU A N 1
ATOM 740 C CA . GLU A 1 93 ? -20.269 19.249 10.104 1.00 91.81 93 GLU A CA 1
ATOM 741 C C . GLU A 1 93 ? -21.183 19.592 11.287 1.00 91.81 93 GLU A C 1
ATOM 743 O O . GLU A 1 93 ? -21.957 18.740 11.732 1.00 91.81 93 GLU A O 1
ATOM 748 N N . ALA A 1 94 ? -21.137 20.840 11.765 1.00 92.44 94 ALA A N 1
ATOM 749 C CA . ALA A 1 94 ? -21.985 21.339 12.849 1.00 92.44 94 ALA A CA 1
ATOM 750 C C . ALA A 1 94 ? -23.365 21.820 12.366 1.00 92.44 94 ALA A C 1
ATOM 752 O O . ALA A 1 94 ? -24.254 22.091 13.175 1.00 92.44 94 ALA A O 1
ATOM 753 N N . GLY A 1 95 ? -23.543 21.972 11.053 1.00 93.38 95 GLY A N 1
ATOM 754 C CA . GLY A 1 95 ? -24.773 22.461 10.449 1.00 93.38 95 GLY A CA 1
ATOM 755 C C . GLY A 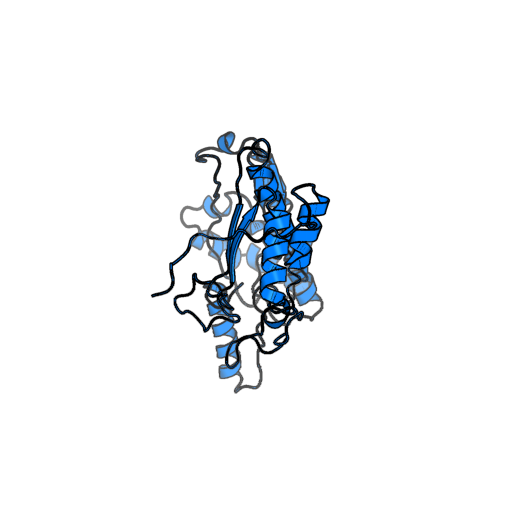1 95 ? -25.785 21.362 10.126 1.00 93.38 95 GLY A C 1
ATOM 756 O O . GLY A 1 95 ? -25.575 20.168 10.336 1.00 93.38 95 GLY A O 1
ATOM 757 N N . LYS A 1 96 ? -26.897 21.782 9.510 1.00 95.12 96 LYS A N 1
ATOM 758 C CA . LYS A 1 96 ? -27.997 20.895 9.091 1.00 95.12 96 LYS A CA 1
ATOM 759 C C . LYS A 1 96 ? -27.527 19.740 8.198 1.00 95.12 96 LYS A C 1
ATOM 761 O O . LYS A 1 96 ? -28.075 18.646 8.288 1.00 95.12 96 LYS A O 1
ATOM 766 N N . ALA A 1 97 ? -26.542 19.984 7.332 1.00 93.00 97 ALA A N 1
ATOM 767 C CA . ALA A 1 97 ? -26.002 18.964 6.437 1.00 93.00 97 ALA A CA 1
ATOM 768 C C . ALA A 1 97 ? -25.298 17.843 7.217 1.00 93.00 97 ALA A C 1
ATOM 770 O O . ALA A 1 97 ? -25.585 16.671 6.987 1.00 93.00 97 ALA A O 1
ATOM 771 N N . GLY A 1 98 ? -24.437 18.196 8.174 1.00 93.69 98 GLY A N 1
ATOM 772 C CA . GLY A 1 98 ? -23.763 17.250 9.055 1.00 93.69 98 GLY A CA 1
ATOM 773 C C . GLY A 1 98 ? -24.745 16.445 9.901 1.00 93.69 98 GLY A C 1
ATOM 774 O O . GLY A 1 98 ? -24.637 15.221 9.935 1.00 93.69 98 GLY A O 1
ATOM 775 N N . SER A 1 99 ? -25.749 17.092 10.507 1.00 94.81 99 SER A N 1
ATOM 776 C CA . SER A 1 99 ? -26.800 16.387 11.260 1.00 94.81 99 SER A CA 1
ATOM 777 C C . SER A 1 99 ? -27.582 15.402 10.384 1.00 94.81 99 SER A C 1
ATOM 779 O O . SER A 1 99 ? -27.741 14.243 10.752 1.00 94.81 99 SER A O 1
ATOM 781 N N . GLU A 1 100 ? -27.996 15.816 9.182 1.00 95.56 100 GLU A N 1
ATOM 782 C CA . GLU A 1 100 ? -28.712 14.944 8.241 1.00 95.56 100 GLU A CA 1
ATOM 783 C C . GLU A 1 100 ? -27.855 13.741 7.805 1.00 95.56 100 GLU A C 1
ATOM 785 O O . GLU A 1 100 ? -28.366 12.626 7.671 1.00 95.56 100 GLU A O 1
ATOM 790 N N . LEU A 1 101 ? -26.547 13.933 7.596 1.00 94.94 101 LEU A N 1
ATOM 791 C CA . LEU A 1 101 ? -25.629 12.837 7.278 1.00 94.94 101 LEU A CA 1
ATOM 792 C C . LEU A 1 101 ? -25.483 11.858 8.450 1.00 94.94 101 LEU A C 1
ATOM 794 O O . LEU A 1 101 ? -25.524 10.647 8.225 1.00 94.94 101 LEU A O 1
ATOM 798 N N . GLN A 1 102 ? -25.370 12.358 9.683 1.00 94.62 102 GLN A N 1
ATOM 799 C CA . GLN A 1 102 ? -25.317 11.522 10.887 1.00 94.62 102 GLN A CA 1
ATOM 800 C C . GLN A 1 102 ? -26.606 10.713 11.056 1.00 94.62 102 GLN A C 1
ATOM 802 O O . GLN A 1 102 ? -26.538 9.497 11.223 1.00 94.62 102 GLN A O 1
ATOM 807 N N . ASP A 1 103 ? -27.777 11.332 10.897 1.00 96.06 103 ASP A N 1
ATOM 808 C CA . ASP A 1 103 ? -29.069 10.639 10.976 1.00 96.06 103 ASP A CA 1
ATOM 809 C C . ASP A 1 103 ? -29.201 9.545 9.909 1.00 96.06 103 ASP A C 1
ATOM 811 O O . ASP A 1 103 ? -29.724 8.451 10.146 1.00 96.06 103 ASP A O 1
ATOM 815 N N . ARG A 1 104 ? -28.698 9.811 8.700 1.00 95.38 104 ARG A N 1
ATOM 816 C CA . ARG A 1 104 ? -28.660 8.830 7.611 1.00 95.38 104 ARG A CA 1
ATOM 817 C C . ARG A 1 104 ? -27.723 7.660 7.893 1.00 95.38 104 ARG A C 1
ATOM 819 O O . ARG A 1 104 ? -28.063 6.543 7.493 1.00 95.38 104 ARG A O 1
ATOM 826 N N . LEU A 1 105 ? -26.580 7.891 8.531 1.00 94.44 105 LEU A N 1
ATOM 827 C CA . LEU A 1 105 ? -25.665 6.830 8.963 1.00 94.44 105 LEU A CA 1
ATOM 828 C C . LEU A 1 105 ? -26.269 6.027 10.115 1.00 94.44 105 LEU A C 1
ATOM 830 O O . LEU A 1 105 ? -26.285 4.797 10.058 1.00 94.44 105 LEU A O 1
ATOM 834 N N . LYS A 1 106 ? -26.897 6.707 11.076 1.00 94.69 106 LYS A N 1
ATOM 835 C CA . LYS A 1 106 ? -27.578 6.091 12.215 1.00 94.69 106 LYS A CA 1
ATOM 836 C C . LYS A 1 106 ? -28.695 5.152 11.779 1.00 94.69 106 LYS A C 1
ATOM 838 O O . LYS A 1 106 ? -28.747 4.006 12.215 1.00 94.69 106 LYS A O 1
ATOM 843 N N . ARG A 1 107 ? -29.524 5.568 10.811 1.00 94.19 107 ARG A N 1
ATOM 844 C CA . ARG A 1 107 ? -30.540 4.701 10.173 1.00 94.19 107 ARG A CA 1
ATOM 845 C C . ARG A 1 107 ? -29.952 3.478 9.459 1.00 94.19 107 ARG A C 1
ATOM 847 O O . ARG A 1 107 ? -30.673 2.517 9.209 1.00 94.19 107 ARG A O 1
ATOM 854 N N . ARG A 1 108 ? -28.663 3.506 9.115 1.00 92.50 108 ARG A N 1
ATOM 855 C CA . ARG A 1 108 ? -27.924 2.383 8.519 1.00 92.50 108 ARG A CA 1
ATOM 856 C C . ARG A 1 108 ? -27.130 1.575 9.556 1.00 92.50 108 ARG A C 1
ATOM 858 O O . ARG A 1 108 ? -26.401 0.673 9.155 1.00 92.50 108 ARG A O 1
ATOM 865 N N . GLY A 1 109 ? -27.306 1.855 10.850 1.00 91.44 109 GLY A N 1
ATOM 866 C CA . GLY A 1 109 ? -26.664 1.136 11.952 1.00 91.44 109 GLY A CA 1
ATOM 867 C C . GLY A 1 109 ? -25.263 1.636 12.306 1.00 91.44 109 GLY A C 1
ATOM 868 O O . GLY A 1 109 ? -24.513 0.897 12.929 1.00 91.44 109 GLY A O 1
ATOM 869 N N . ILE A 1 110 ? -24.890 2.853 11.896 1.00 93.12 110 ILE A N 1
ATOM 870 C CA . ILE A 1 110 ? -23.564 3.431 12.154 1.00 93.12 110 ILE A CA 1
ATOM 871 C C . ILE A 1 110 ? -23.729 4.742 12.923 1.00 93.12 110 ILE A C 1
ATOM 873 O O . ILE A 1 110 ? -24.310 5.693 12.404 1.00 93.12 110 ILE A O 1
ATOM 877 N N . GLU A 1 111 ? -23.192 4.806 14.140 1.00 93.62 111 GLU A N 1
ATOM 878 C CA . GLU A 1 111 ? -23.155 6.035 14.941 1.00 93.62 111 GLU A CA 1
ATOM 879 C C . GLU A 1 111 ? -21.846 6.795 14.675 1.00 93.62 111 GLU A C 1
ATOM 881 O O . GLU A 1 111 ? -20.759 6.215 14.707 1.00 93.62 111 GLU A O 1
ATOM 886 N N . VAL A 1 112 ? -21.938 8.102 14.424 1.00 93.00 112 VAL A N 1
ATOM 887 C CA . VAL A 1 112 ? -20.761 8.962 14.249 1.00 93.00 112 VAL A CA 1
ATOM 888 C C . VAL A 1 112 ? -20.303 9.463 15.616 1.00 93.00 112 VAL A C 1
ATOM 890 O O . VAL A 1 112 ? -21.040 10.165 16.298 1.00 93.00 112 VAL A O 1
ATOM 893 N N . LEU A 1 113 ? -19.076 9.116 16.012 1.00 92.44 113 LEU A N 1
ATOM 894 C CA . LEU A 1 113 ? -18.500 9.533 17.301 1.00 92.44 113 LEU A CA 1
ATOM 895 C C . LEU A 1 113 ? -17.762 10.873 17.230 1.00 92.44 113 LEU A C 1
ATOM 897 O O . LEU A 1 113 ? -17.552 11.525 18.250 1.00 92.44 113 LEU A O 1
ATOM 901 N N . GLY A 1 114 ? -17.342 11.270 16.034 1.00 90.06 114 GLY A N 1
ATOM 902 C CA . GLY A 1 114 ? -16.621 12.508 15.806 1.00 90.06 114 GLY A CA 1
ATOM 903 C C . GLY A 1 114 ? -16.211 12.655 14.351 1.00 90.06 114 GLY A C 1
ATOM 904 O O . GLY A 1 114 ? -16.144 11.677 13.602 1.00 90.06 114 GLY A O 1
ATOM 905 N N . TRP A 1 115 ? -15.933 13.896 13.978 1.00 88.6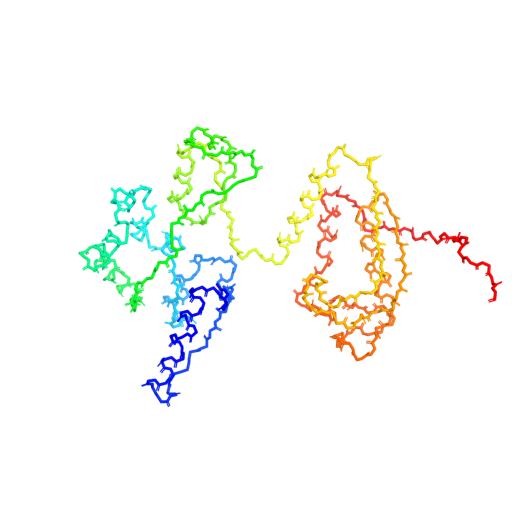2 115 TRP A N 1
ATOM 906 C CA . TRP A 1 115 ? -15.409 14.260 12.674 1.00 88.62 115 TRP A CA 1
ATOM 907 C C . TRP A 1 115 ? -13.897 14.447 12.744 1.00 88.62 115 TRP A C 1
ATOM 909 O O . TRP A 1 115 ? -13.338 14.787 13.787 1.00 88.62 115 TRP A O 1
ATOM 919 N N . GLY A 1 116 ? -13.228 14.181 11.630 1.00 85.19 116 GLY A N 1
ATOM 920 C CA . GLY A 1 116 ? -11.794 14.363 11.492 1.00 85.19 116 GLY A CA 1
ATOM 921 C C . GLY A 1 116 ? -11.433 14.574 10.031 1.00 85.19 116 GLY A C 1
ATOM 922 O O . GLY A 1 116 ? -12.117 14.086 9.130 1.00 85.19 116 GLY A O 1
ATOM 923 N N . GLU A 1 117 ? -10.337 15.284 9.802 1.00 80.62 117 GLU A N 1
ATOM 924 C CA . GLU A 1 117 ? -9.893 15.686 8.471 1.00 80.62 117 GLU A CA 1
ATOM 925 C C . GLU A 1 117 ? -8.476 15.165 8.177 1.00 80.62 117 GLU A C 1
ATOM 927 O O . GLU A 1 117 ? -7.685 14.914 9.088 1.00 80.62 117 GLU A O 1
ATOM 932 N N . GLN A 1 118 ? -8.177 14.912 6.899 1.00 77.19 118 GLN A N 1
ATOM 933 C CA . GLN A 1 118 ? -6.867 14.417 6.437 1.00 77.19 118 GLN A CA 1
ATOM 934 C C . GLN A 1 118 ? -6.187 15.384 5.456 1.00 77.19 118 GLN A C 1
ATOM 936 O O . GLN A 1 118 ? -5.273 14.998 4.727 1.00 77.19 118 GLN A O 1
ATOM 941 N N . GLY A 1 119 ? -6.629 16.637 5.428 1.00 78.44 119 GLY A N 1
ATOM 942 C CA . GLY A 1 119 ? -6.152 17.668 4.528 1.00 78.44 119 GLY A CA 1
ATOM 943 C C . GLY A 1 119 ? -6.778 17.620 3.136 1.00 78.44 119 GLY A C 1
ATOM 944 O O . GLY A 1 119 ? -7.587 16.754 2.786 1.00 78.44 119 GLY A O 1
ATOM 945 N N . ALA A 1 120 ? -6.378 18.598 2.323 1.00 78.19 120 ALA A N 1
ATOM 946 C CA . ALA A 1 120 ? -6.745 18.662 0.917 1.00 78.19 120 ALA A CA 1
ATOM 947 C C . ALA A 1 120 ? -6.023 17.571 0.113 1.00 78.19 120 ALA A C 1
ATOM 949 O O . ALA A 1 120 ? -4.921 17.137 0.455 1.00 78.19 120 ALA A O 1
ATOM 950 N N . ARG A 1 121 ? -6.649 17.133 -0.981 1.00 79.94 121 ARG A N 1
ATOM 951 C CA . ARG A 1 121 ? -6.011 16.231 -1.939 1.00 79.94 121 ARG A CA 1
ATOM 952 C C . ARG A 1 121 ? -5.219 17.035 -2.950 1.00 79.94 121 ARG A C 1
ATOM 954 O O . ARG A 1 121 ? -5.796 17.845 -3.664 1.00 79.94 121 ARG A O 1
ATOM 961 N N . GLU A 1 122 ? -3.942 16.708 -3.058 1.00 82.00 122 GLU A N 1
ATOM 962 C CA . GLU A 1 122 ? -3.071 17.230 -4.102 1.00 82.00 122 GLU A CA 1
ATOM 963 C C . GLU A 1 122 ? -2.886 16.201 -5.217 1.00 82.00 122 GLU A C 1
ATOM 965 O O . GLU A 1 122 ? -2.884 14.985 -4.984 1.00 82.00 122 GLU A O 1
ATOM 970 N N . LEU A 1 123 ? -2.727 16.696 -6.442 1.00 84.12 123 LEU A N 1
ATOM 971 C CA . LEU A 1 123 ? -2.388 15.878 -7.599 1.00 84.12 123 LEU A CA 1
ATOM 972 C C . LEU A 1 123 ? -0.868 15.783 -7.735 1.00 84.12 123 LEU A C 1
ATOM 974 O O . LEU A 1 123 ? -0.174 16.794 -7.800 1.00 84.12 123 LEU A O 1
ATOM 978 N N . THR A 1 124 ? -0.355 14.563 -7.869 1.00 79.56 124 THR A N 1
ATOM 979 C CA . THR A 1 124 ? 1.052 14.309 -8.191 1.00 79.56 124 THR A CA 1
ATOM 980 C C . THR A 1 124 ? 1.152 13.394 -9.406 1.00 79.56 124 THR A C 1
ATOM 982 O O . THR A 1 124 ? 0.300 12.534 -9.631 1.00 79.56 124 THR A O 1
ATOM 985 N N . ASN A 1 125 ? 2.178 13.602 -10.230 1.00 84.62 125 ASN A N 1
ATOM 986 C CA . ASN A 1 125 ? 2.469 12.763 -11.389 1.00 84.62 125 ASN A CA 1
ATOM 987 C C . ASN A 1 125 ? 3.959 12.867 -11.763 1.00 84.62 125 ASN A C 1
ATOM 989 O O . ASN A 1 125 ? 4.650 13.781 -11.319 1.00 84.62 125 ASN A O 1
ATOM 993 N N . ASN A 1 126 ? 4.445 11.938 -12.586 1.00 74.94 126 ASN A N 1
ATOM 994 C CA . ASN A 1 126 ? 5.824 11.901 -13.087 1.00 74.94 126 ASN A CA 1
ATOM 995 C C . ASN A 1 126 ? 5.943 12.255 -14.582 1.00 74.94 126 ASN A C 1
ATOM 997 O O . ASN A 1 126 ? 6.989 12.027 -15.182 1.00 74.94 126 ASN A O 1
ATOM 1001 N N . VAL A 1 127 ? 4.868 12.748 -15.200 1.00 77.19 127 VAL A N 1
ATOM 1002 C CA . VAL A 1 127 ? 4.792 13.003 -16.643 1.00 77.19 127 VAL A CA 1
ATOM 1003 C C . VAL A 1 127 ? 5.117 14.461 -16.950 1.00 77.19 127 VAL A C 1
ATOM 1005 O O . VAL A 1 127 ? 5.961 14.731 -17.800 1.00 77.19 127 VAL A O 1
ATOM 1008 N N . ARG A 1 128 ? 4.433 15.405 -16.295 1.00 85.44 128 ARG A N 1
ATOM 1009 C CA . ARG A 1 128 ? 4.578 16.850 -16.528 1.00 85.44 128 ARG A CA 1
ATOM 1010 C C . ARG A 1 128 ? 3.971 17.683 -15.389 1.00 85.44 128 ARG A C 1
ATOM 1012 O O . ARG A 1 128 ? 3.085 17.191 -14.687 1.00 85.44 128 ARG A O 1
ATOM 1019 N N . PRO A 1 129 ? 4.387 18.950 -15.222 1.00 91.56 129 PRO A N 1
ATOM 1020 C CA . PRO A 1 129 ? 3.663 19.904 -14.384 1.00 91.56 129 PRO A CA 1
ATOM 1021 C C . PRO A 1 129 ? 2.193 20.031 -14.813 1.00 91.56 129 PRO A C 1
ATOM 1023 O O . PRO A 1 129 ? 1.885 19.922 -15.998 1.00 91.56 129 PRO A O 1
ATOM 1026 N N . VAL A 1 130 ? 1.300 20.261 -13.849 1.00 91.62 130 VAL A N 1
ATOM 1027 C CA . VAL A 1 130 ? -0.136 20.478 -14.083 1.00 91.62 130 VAL A CA 1
ATOM 1028 C C . VAL A 1 130 ? -0.494 21.837 -13.500 1.00 91.62 130 VAL A C 1
ATOM 1030 O O . VAL A 1 130 ? -0.530 21.988 -12.281 1.00 91.62 130 VAL A O 1
ATOM 1033 N N . ALA A 1 131 ? -0.706 22.827 -14.365 1.00 93.19 131 ALA A N 1
ATOM 1034 C CA . ALA A 1 131 ? -1.097 24.184 -13.976 1.00 93.19 131 ALA A CA 1
ATOM 1035 C C . ALA A 1 131 ? -2.537 24.514 -14.400 1.00 93.19 131 ALA A C 1
ATOM 1037 O O . ALA A 1 131 ? -3.140 25.453 -13.883 1.00 93.19 131 ALA A O 1
ATOM 1038 N N . SER A 1 132 ? -3.097 23.734 -15.324 1.00 93.00 132 SER A N 1
ATOM 1039 C CA . SER A 1 132 ? -4.442 23.893 -15.861 1.00 93.00 132 SER A CA 1
ATOM 1040 C C . SER A 1 132 ? -5.105 22.531 -16.115 1.00 93.00 132 SER A C 1
ATOM 1042 O O . SER A 1 132 ? -4.407 21.520 -16.232 1.00 93.00 132 SER A O 1
ATOM 1044 N N . PRO A 1 133 ? -6.445 22.466 -16.231 1.00 91.00 133 PRO A N 1
ATOM 1045 C CA . PRO A 1 133 ? -7.141 21.235 -16.606 1.00 91.00 133 PRO A CA 1
ATOM 1046 C C . PRO A 1 133 ? -6.651 20.612 -17.920 1.00 91.00 133 PRO A C 1
ATOM 1048 O O . PRO A 1 133 ? -6.589 19.393 -18.018 1.00 91.00 133 PRO A O 1
ATOM 1051 N N . ASP A 1 134 ? -6.238 21.410 -18.908 1.00 94.12 134 ASP A N 1
ATOM 1052 C CA . ASP A 1 134 ? -5.747 20.888 -20.192 1.00 94.12 134 ASP A CA 1
ATOM 1053 C C . ASP A 1 134 ? -4.491 20.016 -20.030 1.00 94.12 134 ASP A C 1
ATOM 1055 O O . ASP A 1 134 ? -4.289 19.049 -20.773 1.00 94.12 134 ASP A O 1
ATOM 1059 N N . ASP A 1 135 ? -3.686 20.281 -18.998 1.00 93.88 135 ASP A N 1
ATOM 1060 C CA . ASP A 1 135 ? -2.499 19.489 -18.682 1.00 93.88 135 ASP A CA 1
ATOM 1061 C C . ASP A 1 135 ? -2.849 18.073 -18.209 1.00 93.88 135 ASP A C 1
ATOM 1063 O O . ASP A 1 135 ? -1.980 17.201 -18.213 1.00 93.88 135 ASP A O 1
ATOM 1067 N N . LEU A 1 136 ? -4.105 17.792 -17.848 1.00 93.00 136 LEU A N 1
ATOM 1068 C CA . LEU A 1 136 ? -4.573 16.455 -17.474 1.00 93.00 136 LEU A CA 1
ATOM 1069 C C . LEU A 1 136 ? -4.908 15.572 -18.676 1.00 93.00 136 LEU A C 1
ATOM 1071 O O . LEU A 1 136 ? -5.072 14.363 -18.506 1.00 93.00 136 LEU A O 1
ATOM 1075 N N . LYS A 1 137 ? -4.954 16.124 -19.894 1.00 93.44 137 LYS A N 1
ATOM 1076 C CA . LYS A 1 137 ? -5.373 15.386 -21.089 1.00 93.44 137 LYS A CA 1
ATOM 1077 C C . LYS A 1 137 ? -4.580 14.088 -21.284 1.00 93.44 137 LYS A C 1
ATOM 1079 O O . LYS A 1 137 ? -3.348 14.102 -21.386 1.00 93.44 137 LYS A O 1
ATOM 1084 N N . ASN A 1 138 ? -5.293 12.962 -21.353 1.00 88.81 138 ASN A N 1
ATOM 1085 C CA . ASN A 1 138 ? -4.752 11.600 -21.479 1.00 88.81 138 ASN A CA 1
ATOM 1086 C C . ASN A 1 138 ? -3.779 11.186 -20.354 1.00 88.81 138 ASN A C 1
ATOM 1088 O O . ASN A 1 138 ? -3.045 10.206 -20.498 1.00 88.81 138 ASN A O 1
ATOM 1092 N N . MET A 1 139 ? -3.719 11.930 -19.246 1.00 89.56 139 MET A N 1
ATOM 1093 C CA . MET A 1 139 ? -2.893 11.565 -18.102 1.00 89.56 139 MET A CA 1
ATOM 1094 C C . MET A 1 139 ? -3.561 10.413 -17.362 1.00 89.56 139 MET A C 1
ATOM 1096 O O . MET A 1 139 ? -4.712 10.524 -16.946 1.00 89.56 139 MET A O 1
ATOM 1100 N N . LYS A 1 140 ? -2.831 9.316 -17.155 1.00 86.44 140 LYS A N 1
ATOM 1101 C CA . LYS A 1 140 ? -3.312 8.225 -16.310 1.00 86.44 140 LYS A CA 1
ATOM 1102 C C . LYS A 1 140 ? -3.256 8.656 -14.854 1.00 86.44 140 LYS A C 1
ATOM 1104 O O . LYS A 1 140 ? -2.167 8.812 -14.306 1.00 86.44 140 LYS A O 1
ATOM 1109 N N . VAL A 1 141 ? -4.417 8.846 -14.234 1.00 85.69 141 VAL A N 1
ATOM 1110 C CA . VAL A 1 141 ? -4.509 9.294 -12.839 1.00 85.69 141 VAL A CA 1
ATOM 1111 C C . VAL A 1 141 ? -5.134 8.202 -12.001 1.00 85.69 141 VAL A C 1
ATOM 1113 O O . VAL A 1 141 ? -6.261 7.772 -12.224 1.00 85.69 141 VAL A O 1
ATOM 1116 N N . ARG A 1 142 ? -4.412 7.743 -10.986 1.00 84.62 142 ARG A N 1
ATOM 1117 C CA . ARG A 1 142 ? -4.991 6.800 -10.042 1.00 84.62 142 ARG A CA 1
ATOM 1118 C C . ARG A 1 142 ? -5.998 7.522 -9.146 1.00 84.62 142 ARG A C 1
ATOM 1120 O O . ARG A 1 142 ? -5.642 8.480 -8.464 1.00 84.62 142 ARG A O 1
ATOM 1127 N N . VAL A 1 143 ? -7.205 6.976 -9.040 1.00 80.31 143 VAL A N 1
ATOM 1128 C CA . VAL A 1 143 ? -8.220 7.375 -8.055 1.00 80.31 143 VAL A CA 1
ATOM 1129 C C . VAL A 1 143 ? -8.612 6.181 -7.184 1.00 80.31 143 VAL A C 1
ATOM 1131 O O . VAL A 1 143 ? -8.316 5.027 -7.503 1.00 80.31 143 VAL A O 1
ATOM 1134 N N . VAL A 1 144 ? -9.228 6.440 -6.033 1.00 74.94 144 VAL A N 1
ATOM 1135 C CA . VAL A 1 144 ? -9.901 5.377 -5.268 1.00 74.94 144 VAL A CA 1
ATOM 1136 C C . VAL A 1 144 ? -11.261 5.077 -5.911 1.00 74.94 144 VAL A C 1
ATOM 1138 O O . VAL A 1 144 ? -11.752 5.899 -6.680 1.00 74.94 144 VAL A O 1
ATOM 1141 N N . GLY A 1 145 ? -11.886 3.946 -5.576 1.00 68.06 145 GLY A N 1
ATOM 1142 C CA . GLY A 1 145 ? -13.168 3.479 -6.126 1.00 68.06 145 GLY A CA 1
ATOM 1143 C C . GLY A 1 145 ? -14.411 4.312 -5.785 1.00 68.06 145 GLY A C 1
ATOM 1144 O O . GLY A 1 145 ? -15.416 3.757 -5.355 1.00 68.06 145 GLY A O 1
ATOM 1145 N N . SER A 1 146 ? -14.352 5.626 -5.987 1.00 76.25 146 SER A N 1
ATOM 1146 C CA . SER A 1 146 ? -15.475 6.556 -5.967 1.00 76.25 146 SER A CA 1
ATOM 1147 C C . SER A 1 146 ? -15.852 6.897 -7.408 1.00 76.25 146 SER A C 1
ATOM 1149 O O . SER A 1 146 ? -15.019 7.406 -8.161 1.00 76.25 146 SER A O 1
ATOM 1151 N N . ALA A 1 147 ? -17.107 6.635 -7.784 1.00 81.19 147 ALA A N 1
ATOM 1152 C CA . ALA A 1 147 ? -17.626 6.976 -9.112 1.00 81.19 147 ALA A CA 1
ATOM 1153 C C . ALA A 1 147 ? -17.495 8.479 -9.395 1.00 81.19 147 ALA A C 1
ATOM 1155 O O . ALA A 1 147 ? -17.034 8.861 -10.464 1.00 81.19 147 ALA A O 1
ATOM 1156 N N . LEU A 1 148 ? -17.765 9.318 -8.387 1.00 86.38 148 LEU A N 1
ATOM 1157 C CA . LEU A 1 148 ? -17.599 10.765 -8.494 1.00 86.38 148 LEU A CA 1
ATOM 1158 C C . LEU A 1 148 ? -16.168 11.147 -8.899 1.00 86.38 148 LEU A C 1
ATOM 1160 O O . LEU A 1 148 ? -15.988 11.965 -9.789 1.00 86.38 148 LEU A O 1
ATOM 1164 N N . LEU A 1 149 ? -15.140 10.553 -8.286 1.00 85.25 149 LEU A N 1
ATOM 1165 C CA . LEU A 1 149 ? -13.754 10.892 -8.628 1.00 85.25 149 LEU A CA 1
ATOM 1166 C C . LEU A 1 149 ? -13.356 10.407 -10.025 1.00 85.25 149 LEU A C 1
ATOM 1168 O O . LEU A 1 149 ? -12.614 11.106 -10.713 1.00 85.25 149 LEU A O 1
ATOM 1172 N N . LEU A 1 150 ? -13.855 9.244 -10.453 1.00 87.50 150 LEU A N 1
ATOM 1173 C CA . LEU A 1 150 ? -13.681 8.782 -11.833 1.00 87.50 150 LEU A CA 1
ATOM 1174 C C . LEU A 1 150 ? -14.295 9.789 -12.813 1.00 87.50 150 LEU A C 1
ATOM 1176 O O . LEU A 1 150 ? -13.627 10.205 -13.757 1.00 87.50 150 LEU A O 1
ATOM 1180 N N . ASP A 1 151 ? -15.522 10.236 -12.556 1.00 89.75 151 ASP A N 1
ATOM 1181 C CA . ASP A 1 151 ? -16.225 11.180 -13.425 1.00 89.75 151 ASP A CA 1
ATOM 1182 C C . ASP A 1 151 ? -15.544 12.550 -13.455 1.00 89.75 151 ASP A C 1
ATOM 1184 O O . ASP A 1 151 ? -15.374 13.123 -14.528 1.00 89.75 151 ASP A O 1
ATOM 1188 N N . VAL A 1 152 ? -15.079 13.050 -12.308 1.00 90.44 152 VAL A N 1
ATOM 1189 C CA . VAL A 1 152 ? -14.370 14.334 -12.210 1.00 90.44 152 VAL A CA 1
ATOM 1190 C C . VAL A 1 152 ? -13.080 14.314 -13.023 1.00 90.44 152 VAL A C 1
ATOM 1192 O O . VAL A 1 152 ? -12.875 15.186 -13.863 1.00 90.44 152 VAL A O 1
ATOM 1195 N N . PHE A 1 153 ? -12.213 13.318 -12.830 1.00 91.75 153 PHE A N 1
ATOM 1196 C CA . PHE A 1 153 ? -10.951 13.260 -13.573 1.00 91.75 153 PHE A CA 1
ATOM 1197 C C . PHE A 1 153 ? -11.166 12.991 -15.064 1.00 91.75 153 PHE A C 1
ATOM 1199 O O . PHE A 1 153 ? -10.455 13.559 -15.893 1.00 91.75 153 PHE A O 1
ATOM 1206 N N . LYS A 1 154 ? -12.179 12.196 -15.422 1.00 92.06 154 LYS A N 1
ATOM 1207 C CA . LYS A 1 154 ? -12.566 11.989 -16.820 1.00 92.06 154 LYS A CA 1
ATOM 1208 C C . LYS A 1 154 ? -13.092 13.277 -17.460 1.00 92.06 154 LYS A C 1
ATOM 1210 O O . LYS A 1 154 ? -12.725 13.582 -18.591 1.00 92.06 154 LYS A O 1
ATOM 1215 N N . ALA A 1 155 ? -13.905 14.053 -16.741 1.00 92.00 155 ALA A N 1
ATOM 1216 C CA . ALA A 1 155 ? -14.392 15.357 -17.192 1.00 92.00 155 ALA A CA 1
ATOM 1217 C C . ALA A 1 155 ? -13.252 16.373 -17.365 1.00 92.00 155 ALA A C 1
ATOM 1219 O O . ALA A 1 155 ? -13.305 17.207 -18.263 1.00 92.00 155 ALA A O 1
ATOM 1220 N N . LEU A 1 156 ? -12.190 16.255 -16.563 1.00 92.56 156 LEU A N 1
ATOM 1221 C CA . LEU A 1 156 ? -10.948 17.019 -16.708 1.00 92.56 156 LEU A CA 1
ATOM 1222 C C . LEU A 1 156 ? -10.025 16.491 -17.829 1.00 92.56 156 LEU A C 1
ATOM 1224 O O . LEU A 1 156 ? -8.915 16.983 -17.991 1.00 92.56 156 LEU A O 1
ATOM 1228 N N . GLY A 1 157 ? -10.451 15.490 -18.606 1.00 91.00 157 GLY A N 1
ATOM 1229 C CA . GLY A 1 157 ? -9.698 14.951 -19.743 1.00 91.00 157 GLY A CA 1
ATOM 1230 C C . GLY A 1 157 ? -8.629 13.912 -19.391 1.00 91.00 157 GLY A C 1
ATOM 1231 O O . GLY A 1 157 ? -7.904 13.468 -20.286 1.00 91.00 157 GLY A O 1
ATOM 1232 N N . ALA A 1 158 ? -8.525 13.501 -18.125 1.00 93.19 158 ALA A N 1
ATOM 1233 C CA . ALA A 1 158 ? -7.629 12.431 -17.696 1.00 93.19 158 ALA A CA 1
ATOM 1234 C C . ALA A 1 158 ? -8.179 11.035 -18.050 1.00 93.19 158 ALA A C 1
ATOM 1236 O O . ALA A 1 158 ? -9.348 10.866 -18.397 1.00 93.19 158 ALA A O 1
ATOM 1237 N N . ASP A 1 159 ? -7.325 10.022 -17.906 1.00 89.88 159 ASP A N 1
ATOM 1238 C CA . ASP A 1 159 ? -7.666 8.596 -17.961 1.00 89.88 159 ASP A CA 1
ATOM 1239 C C . ASP A 1 159 ? -7.610 8.017 -16.533 1.00 89.88 159 ASP A C 1
ATOM 1241 O O . ASP A 1 159 ? -6.555 7.538 -16.092 1.00 89.88 159 ASP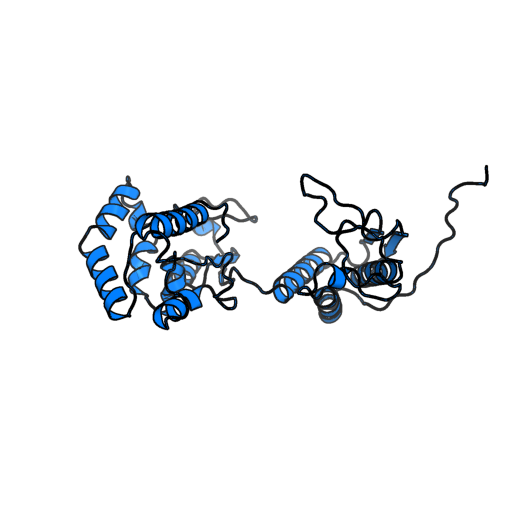 A O 1
ATOM 1245 N N . PRO A 1 160 ? -8.679 8.165 -15.724 1.00 86.56 160 PRO A N 1
ATOM 1246 C CA . PRO A 1 160 ? -8.622 7.778 -14.331 1.00 86.56 160 PRO A CA 1
ATOM 1247 C C . PRO A 1 160 ? -8.750 6.264 -14.158 1.00 86.56 160 PRO A C 1
ATOM 1249 O O . PRO A 1 160 ? -9.681 5.631 -14.652 1.00 86.56 160 PRO A O 1
ATOM 1252 N N . ILE A 1 161 ? -7.840 5.687 -13.378 1.00 82.31 161 ILE A N 1
ATOM 1253 C CA . ILE A 1 161 ? -7.817 4.257 -13.069 1.00 82.31 161 ILE A CA 1
ATOM 1254 C C . ILE A 1 161 ? -8.080 4.029 -11.584 1.00 82.31 161 ILE A C 1
ATOM 1256 O O . ILE A 1 161 ? -7.450 4.638 -10.716 1.00 82.31 161 ILE A O 1
ATOM 1260 N N . ASN A 1 162 ? -8.998 3.119 -11.268 1.00 71.81 162 ASN A N 1
ATOM 1261 C CA . ASN A 1 162 ? -9.206 2.694 -9.891 1.00 71.81 162 ASN A CA 1
ATOM 1262 C C . ASN A 1 162 ? -8.153 1.646 -9.508 1.00 71.81 162 ASN A C 1
ATOM 1264 O O . ASN A 1 162 ? -8.128 0.548 -10.062 1.00 71.81 162 ASN A O 1
ATOM 1268 N N . ILE A 1 163 ? -7.300 1.971 -8.537 1.00 65.69 163 ILE A N 1
ATOM 1269 C CA . ILE A 1 163 ? -6.367 1.009 -7.933 1.00 65.69 163 ILE A CA 1
ATOM 1270 C C . ILE A 1 163 ? -6.682 0.929 -6.443 1.00 65.69 163 ILE A C 1
ATOM 1272 O O . ILE A 1 163 ? -6.583 1.935 -5.741 1.00 65.69 163 ILE A O 1
ATOM 1276 N N . ASN A 1 164 ? -7.024 -0.256 -5.935 1.00 58.78 164 ASN A N 1
ATOM 1277 C CA . ASN A 1 164 ? -7.191 -0.477 -4.496 1.00 58.78 164 ASN A CA 1
ATOM 1278 C C . ASN A 1 164 ? -5.829 -0.425 -3.787 1.00 58.78 164 ASN A C 1
ATOM 1280 O O . ASN A 1 164 ? -4.867 -1.011 -4.277 1.00 58.78 164 ASN A O 1
ATOM 1284 N N . TRP A 1 165 ? -5.758 0.275 -2.647 1.00 50.72 165 TRP A N 1
ATOM 1285 C CA . TRP A 1 165 ? -4.529 0.469 -1.856 1.00 50.72 165 TRP A CA 1
ATOM 1286 C C . TRP A 1 165 ? -3.945 -0.836 -1.289 1.00 50.72 165 TRP A C 1
ATOM 1288 O O . TRP A 1 165 ? -2.737 -0.917 -1.108 1.00 50.72 165 TRP A O 1
ATOM 1298 N N . ASN A 1 166 ? -4.778 -1.858 -1.067 1.00 53.38 166 ASN A N 1
ATOM 1299 C CA . ASN A 1 166 ? -4.355 -3.180 -0.604 1.00 53.38 166 ASN A CA 1
ATOM 1300 C C . ASN A 1 166 ? -4.293 -4.147 -1.793 1.00 53.38 166 ASN A C 1
ATOM 1302 O O . ASN A 1 166 ? -5.101 -5.072 -1.886 1.00 53.38 166 ASN A O 1
ATOM 1306 N N . GLN A 1 167 ? -3.370 -3.910 -2.731 1.00 58.09 167 GLN A N 1
ATOM 1307 C CA . GLN A 1 167 ? -3.018 -4.972 -3.674 1.00 58.09 167 GLN A CA 1
ATOM 1308 C C . GLN A 1 167 ? -2.381 -6.105 -2.873 1.00 58.09 167 GLN A C 1
ATOM 1310 O O . GLN A 1 167 ? -1.548 -5.859 -2.000 1.00 58.09 167 GLN A O 1
ATOM 1315 N N . THR A 1 168 ? -2.823 -7.331 -3.124 1.00 67.06 168 THR A N 1
ATOM 1316 C CA . THR A 1 168 ? -2.217 -8.506 -2.504 1.00 67.06 168 THR A CA 1
ATOM 1317 C C . THR A 1 168 ? -0.750 -8.594 -2.933 1.00 67.06 168 THR A C 1
ATOM 1319 O O . THR A 1 168 ? -0.369 -8.068 -3.982 1.00 67.06 168 THR A O 1
ATOM 1322 N N . ILE A 1 169 ? 0.079 -9.250 -2.121 1.00 78.75 169 ILE A N 1
ATOM 1323 C CA . ILE A 1 169 ? 1.505 -9.455 -2.419 1.00 78.75 169 ILE A CA 1
ATOM 1324 C C . ILE A 1 169 ? 1.723 -10.002 -3.850 1.00 78.75 169 ILE A C 1
ATOM 1326 O O . ILE A 1 169 ? 2.548 -9.423 -4.558 1.00 78.75 169 ILE A O 1
ATOM 1330 N N . PRO A 1 170 ? 0.933 -10.985 -4.341 1.00 81.50 170 PRO A N 1
ATOM 1331 C CA . PRO A 1 170 ? 0.991 -11.434 -5.734 1.00 81.50 170 PRO A CA 1
ATOM 1332 C C . PRO A 1 170 ? 0.822 -10.314 -6.767 1.00 81.50 170 PRO A C 1
ATOM 1334 O O . PRO A 1 170 ? 1.650 -10.178 -7.660 1.00 81.50 170 PRO A O 1
ATOM 1337 N N . ILE A 1 171 ? -0.185 -9.447 -6.617 1.00 78.81 171 ILE A N 1
ATOM 1338 C CA . ILE A 1 171 ? -0.435 -8.371 -7.590 1.00 78.81 171 ILE A CA 1
ATOM 1339 C C . ILE A 1 171 ? 0.675 -7.313 -7.535 1.00 78.81 171 ILE A C 1
ATOM 1341 O O . ILE A 1 171 ? 1.028 -6.711 -8.549 1.00 78.81 171 ILE A O 1
ATOM 1345 N N . PHE A 1 172 ? 1.240 -7.055 -6.354 1.00 82.62 172 PHE A N 1
ATOM 1346 C CA . PHE A 1 172 ? 2.397 -6.170 -6.236 1.00 82.62 172 PHE A CA 1
ATOM 1347 C C . PHE A 1 172 ? 3.612 -6.729 -6.995 1.00 82.62 172 PHE A C 1
ATOM 1349 O O . PHE A 1 172 ? 4.217 -6.001 -7.785 1.00 82.62 172 PHE A O 1
ATOM 1356 N N . MET A 1 173 ? 3.911 -8.019 -6.819 1.00 88.69 173 MET A N 1
ATOM 1357 C CA . MET A 1 173 ? 4.980 -8.718 -7.540 1.00 88.69 173 MET A CA 1
ATOM 1358 C C . MET A 1 173 ? 4.748 -8.719 -9.057 1.00 88.69 173 MET A C 1
ATOM 1360 O O . MET A 1 173 ? 5.659 -8.394 -9.814 1.00 88.69 173 MET A O 1
ATOM 1364 N N . GLU A 1 174 ? 3.524 -9.004 -9.511 1.00 89.31 174 GLU A N 1
ATOM 1365 C CA . GLU A 1 174 ? 3.155 -8.965 -10.934 1.00 89.31 174 GLU A CA 1
ATOM 1366 C C . GLU A 1 174 ? 3.429 -7.592 -11.549 1.00 89.31 174 GLU A C 1
ATOM 1368 O O . GLU A 1 174 ? 4.049 -7.479 -12.606 1.00 89.31 174 GLU A O 1
ATOM 1373 N N . LYS A 1 175 ? 3.059 -6.518 -10.844 1.00 83.94 175 LYS A N 1
ATOM 1374 C CA . LYS A 1 175 ? 3.335 -5.156 -11.307 1.00 83.94 175 LYS A CA 1
ATOM 1375 C C . LYS A 1 175 ? 4.827 -4.868 -11.395 1.00 83.94 175 LYS A C 1
ATOM 1377 O O . LYS A 1 175 ? 5.250 -4.253 -12.369 1.00 83.94 175 LYS A O 1
ATOM 1382 N N . MET A 1 176 ? 5.633 -5.299 -10.420 1.00 87.56 176 MET A N 1
ATOM 1383 C CA . MET A 1 176 ? 7.096 -5.148 -10.490 1.00 87.56 176 MET A CA 1
ATOM 1384 C C . MET A 1 176 ? 7.665 -5.797 -11.756 1.00 87.56 176 MET A C 1
ATOM 1386 O O . MET A 1 176 ? 8.490 -5.195 -12.444 1.00 87.56 176 MET A O 1
ATOM 1390 N N . VAL A 1 177 ? 7.176 -6.988 -12.098 1.00 92.56 177 VAL A N 1
ATOM 1391 C CA . VAL A 1 177 ? 7.555 -7.707 -13.318 1.00 92.56 177 VAL A CA 1
ATOM 1392 C C . VAL A 1 177 ? 7.122 -6.941 -14.574 1.00 92.56 177 VAL A C 1
ATOM 1394 O O . VAL A 1 177 ? 7.933 -6.758 -15.481 1.00 92.56 177 VAL A O 1
ATOM 1397 N N . GLU A 1 178 ? 5.890 -6.428 -14.627 1.00 88.75 178 GLU A N 1
ATOM 1398 C CA . GLU A 1 178 ? 5.385 -5.627 -15.756 1.00 88.75 178 GLU A CA 1
ATOM 1399 C C . GLU A 1 178 ? 6.203 -4.352 -15.990 1.00 88.75 178 GLU A C 1
ATOM 1401 O O . GLU A 1 178 ? 6.483 -3.993 -17.138 1.00 88.75 178 GLU A O 1
ATOM 1406 N N . TYR A 1 179 ? 6.624 -3.672 -14.917 1.00 88.19 179 TYR A N 1
ATOM 1407 C CA . TYR A 1 179 ? 7.499 -2.504 -15.024 1.00 88.19 179 TYR A CA 1
ATOM 1408 C C . TYR A 1 179 ? 8.851 -2.878 -15.631 1.00 88.19 179 TYR A C 1
ATOM 1410 O O . TYR A 1 179 ? 9.303 -2.214 -16.569 1.00 88.19 179 TYR A O 1
ATOM 1418 N N . THR A 1 180 ? 9.473 -3.958 -15.150 1.00 88.19 180 THR A N 1
ATOM 1419 C CA . THR A 1 180 ? 10.735 -4.468 -15.703 1.00 88.19 180 THR A CA 1
ATOM 1420 C C . THR A 1 180 ? 10.575 -4.846 -17.173 1.00 88.19 180 THR A C 1
ATOM 1422 O O . THR A 1 180 ? 11.374 -4.418 -18.007 1.00 88.19 180 THR A O 1
ATOM 1425 N N . TYR A 1 181 ? 9.495 -5.547 -17.526 1.00 87.75 181 TYR A N 1
ATOM 1426 C CA . TYR A 1 181 ? 9.163 -5.875 -18.912 1.00 87.75 181 TYR A CA 1
ATOM 1427 C C . TYR A 1 181 ? 9.044 -4.620 -19.783 1.00 87.75 181 TYR A C 1
ATOM 1429 O O . TYR A 1 181 ? 9.623 -4.554 -20.867 1.00 87.75 181 TYR A O 1
ATOM 1437 N N . GLY A 1 182 ? 8.374 -3.576 -19.290 1.00 87.25 182 GLY A N 1
ATOM 1438 C CA . GLY A 1 182 ? 8.282 -2.282 -19.966 1.00 87.25 182 GLY A CA 1
ATOM 1439 C C . GLY A 1 182 ? 9.640 -1.604 -20.186 1.00 87.25 182 GLY A C 1
ATOM 1440 O O . GLY A 1 182 ? 9.884 -1.071 -21.268 1.00 87.25 182 GLY A O 1
ATOM 1441 N N . VAL A 1 183 ? 10.540 -1.647 -19.196 1.00 86.81 183 VAL A N 1
ATOM 1442 C CA . VAL A 1 183 ? 11.888 -1.048 -19.276 1.00 86.81 183 VAL A CA 1
ATOM 1443 C C . VAL A 1 183 ? 12.791 -1.788 -20.261 1.00 86.81 183 VAL A C 1
ATOM 1445 O O . VAL A 1 183 ? 13.585 -1.145 -20.962 1.00 86.81 183 VAL A O 1
ATOM 1448 N N . LEU A 1 184 ? 12.688 -3.119 -20.294 1.00 88.50 184 LEU A N 1
ATOM 1449 C CA . LEU A 1 184 ? 13.480 -3.994 -21.158 1.00 88.50 184 LEU A CA 1
ATOM 1450 C C . LEU A 1 184 ? 12.911 -4.110 -22.572 1.00 88.50 184 LEU A C 1
A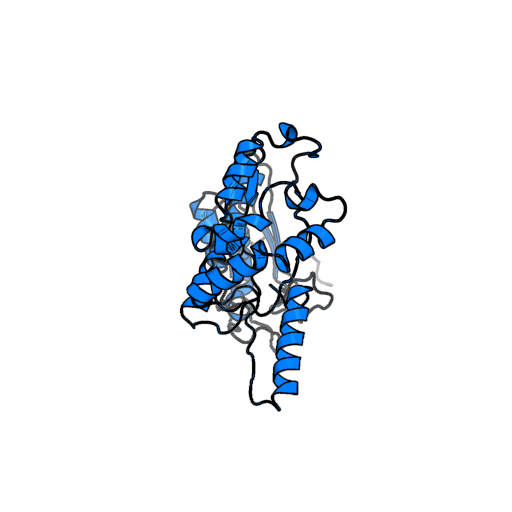TOM 1452 O O . LEU A 1 184 ? 13.626 -4.522 -23.490 1.00 88.50 184 LEU A O 1
ATOM 1456 N N . LYS A 1 185 ? 11.659 -3.693 -22.784 1.00 82.81 185 LYS A N 1
ATOM 1457 C CA . LYS A 1 185 ? 11.044 -3.616 -24.107 1.00 82.81 185 LYS A CA 1
ATOM 1458 C C . LYS A 1 185 ? 11.935 -2.785 -25.038 1.00 82.81 185 LYS A C 1
ATOM 1460 O O . LYS A 1 185 ? 12.245 -1.629 -24.761 1.00 82.81 185 LYS A O 1
ATOM 1465 N N . ASN A 1 186 ? 12.356 -3.388 -26.151 1.00 82.69 186 ASN A N 1
ATOM 1466 C CA . ASN A 1 186 ? 13.307 -2.836 -27.133 1.00 82.69 186 ASN A CA 1
ATOM 1467 C C . ASN A 1 186 ? 14.782 -2.754 -26.678 1.00 82.69 186 ASN A C 1
ATOM 1469 O O . ASN A 1 186 ? 15.597 -2.115 -27.348 1.00 82.69 186 ASN A O 1
ATOM 1473 N N . LYS A 1 187 ? 15.151 -3.403 -25.567 1.00 84.75 187 LYS A N 1
ATOM 1474 C CA . LYS A 1 187 ? 16.529 -3.463 -25.047 1.00 84.75 187 LYS A CA 1
ATOM 1475 C C . LYS A 1 187 ? 17.049 -4.888 -24.841 1.00 84.75 187 LYS A C 1
ATOM 1477 O O . LYS A 1 187 ? 18.132 -5.047 -24.293 1.00 84.75 187 LYS A O 1
ATOM 1482 N N . SER A 1 188 ? 16.343 -5.906 -25.330 1.00 69.19 188 SER A N 1
ATOM 1483 C CA . SER A 1 188 ? 16.630 -7.326 -25.070 1.00 69.19 188 SER A CA 1
ATOM 1484 C C . SER A 1 188 ? 18.085 -7.747 -25.346 1.00 69.19 188 SER A C 1
ATOM 1486 O O . SER A 1 188 ? 18.633 -8.540 -24.598 1.00 69.19 188 SER A O 1
ATOM 1488 N N . ASN A 1 189 ? 18.759 -7.153 -26.342 1.00 80.12 189 ASN A N 1
ATOM 1489 C CA . ASN A 1 189 ? 20.167 -7.452 -26.677 1.00 80.12 189 ASN A CA 1
ATOM 1490 C C . ASN A 1 189 ? 21.175 -6.413 -26.148 1.00 80.12 189 ASN A C 1
ATOM 1492 O O . ASN A 1 189 ? 22.309 -6.343 -26.618 1.00 80.12 189 ASN A O 1
ATOM 1496 N N . LYS A 1 190 ? 20.749 -5.534 -25.238 1.00 89.00 190 LYS A N 1
ATOM 1497 C CA . LYS A 1 190 ? 21.547 -4.419 -24.698 1.00 89.00 190 LYS A CA 1
ATOM 1498 C C . LYS A 1 190 ? 21.612 -4.436 -23.172 1.00 89.00 190 LYS A C 1
ATOM 1500 O O . LYS A 1 190 ? 22.047 -3.456 -22.572 1.00 89.00 190 LYS A O 1
ATOM 1505 N N . CYS A 1 191 ? 21.152 -5.518 -22.554 1.00 90.94 191 CYS A N 1
ATOM 1506 C CA . CYS A 1 191 ? 21.050 -5.649 -21.112 1.00 90.94 191 CYS A CA 1
ATOM 1507 C C . CYS A 1 191 ? 21.898 -6.827 -20.635 1.00 90.94 191 CYS A C 1
ATOM 1509 O O . CYS A 1 191 ? 21.899 -7.894 -21.240 1.00 90.94 191 CYS A O 1
ATOM 1511 N N . LEU A 1 192 ? 22.625 -6.592 -19.548 1.00 94.44 192 LEU A N 1
ATOM 1512 C CA . LEU A 1 192 ? 23.354 -7.591 -18.783 1.00 94.44 192 LEU A CA 1
ATOM 1513 C C . LEU A 1 192 ? 22.886 -7.444 -17.338 1.00 94.44 192 LEU A C 1
ATOM 1515 O O . LEU A 1 192 ? 22.887 -6.333 -16.806 1.00 94.44 192 LEU A O 1
ATOM 1519 N N . PHE A 1 193 ? 22.497 -8.551 -16.722 1.00 95.75 193 PHE A N 1
ATOM 1520 C CA . PHE A 1 193 ? 22.060 -8.610 -15.333 1.00 95.75 193 PHE A CA 1
ATOM 1521 C C . PHE A 1 193 ? 23.169 -9.233 -14.497 1.00 95.75 193 PHE A C 1
ATOM 1523 O O . PHE A 1 193 ? 23.807 -10.195 -14.930 1.00 95.75 193 PHE A O 1
ATOM 1530 N N . ILE A 1 194 ? 23.425 -8.659 -13.324 1.00 96.62 194 ILE A N 1
ATOM 1531 C CA . ILE A 1 194 ? 24.477 -9.096 -12.408 1.00 96.62 194 ILE A CA 1
ATOM 1532 C C . ILE A 1 194 ? 23.896 -9.071 -10.996 1.00 96.62 194 ILE A C 1
ATOM 1534 O O . ILE A 1 194 ? 23.531 -7.999 -10.517 1.00 96.62 194 ILE A O 1
ATOM 1538 N N . ASN A 1 195 ? 23.862 -10.227 -10.332 1.00 96.31 195 ASN A N 1
ATOM 1539 C CA . ASN A 1 195 ? 23.448 -10.331 -8.934 1.00 96.31 195 ASN A CA 1
ATOM 1540 C C . ASN A 1 195 ? 24.675 -10.591 -8.058 1.00 96.31 195 ASN A C 1
ATOM 1542 O O . ASN A 1 195 ? 25.473 -11.495 -8.326 1.00 96.31 195 ASN A O 1
ATOM 1546 N N . PHE A 1 196 ? 24.800 -9.807 -6.990 1.00 94.50 196 PHE A N 1
ATOM 1547 C CA . PHE A 1 196 ? 25.790 -9.994 -5.936 1.00 94.50 196 PHE A CA 1
ATOM 1548 C C . PHE A 1 196 ? 25.112 -10.745 -4.794 1.00 94.50 196 PHE A C 1
ATOM 1550 O O . PHE A 1 196 ? 24.273 -10.198 -4.087 1.00 94.50 196 PHE A O 1
ATOM 1557 N N . ILE A 1 197 ? 25.436 -12.026 -4.652 1.00 94.31 197 ILE A N 1
ATOM 1558 C CA . ILE A 1 197 ? 24.849 -12.917 -3.653 1.00 94.31 197 ILE A CA 1
ATOM 1559 C C . ILE A 1 197 ? 25.803 -12.967 -2.457 1.00 94.31 197 ILE A C 1
ATOM 1561 O O . ILE A 1 197 ? 26.534 -13.940 -2.231 1.00 94.31 197 ILE A O 1
ATOM 1565 N N . THR A 1 198 ? 25.850 -11.847 -1.746 1.00 92.00 198 THR A N 1
ATOM 1566 C CA . THR A 1 198 ? 26.729 -11.606 -0.600 1.00 92.00 198 THR A CA 1
ATOM 1567 C C . THR A 1 198 ? 25.926 -11.006 0.541 1.00 92.00 198 THR A C 1
ATOM 1569 O O . THR A 1 198 ? 25.026 -10.213 0.288 1.00 92.00 198 THR A O 1
ATOM 1572 N N . ASP A 1 199 ? 26.257 -11.386 1.773 1.00 86.75 199 ASP A N 1
ATOM 1573 C CA . ASP A 1 199 ? 25.689 -10.861 3.012 1.00 86.75 199 ASP A CA 1
ATOM 1574 C C . ASP A 1 199 ? 24.156 -10.803 2.973 1.00 86.75 199 ASP A C 1
ATOM 1576 O O . ASP A 1 199 ? 23.550 -9.757 3.185 1.00 86.75 199 ASP A O 1
ATOM 1580 N N . ILE A 1 200 ? 23.526 -11.947 2.668 1.00 90.50 200 ILE A N 1
ATOM 1581 C CA . ILE A 1 200 ? 22.070 -12.055 2.505 1.00 90.50 200 ILE A CA 1
ATOM 1582 C C . ILE A 1 200 ? 21.383 -11.703 3.825 1.00 90.50 200 ILE A C 1
ATOM 1584 O O . ILE A 1 200 ? 21.249 -12.543 4.718 1.00 90.50 200 ILE A O 1
ATOM 1588 N N . ALA A 1 201 ? 20.983 -10.443 3.954 1.00 87.94 201 ALA A N 1
ATOM 1589 C CA . ALA A 1 201 ? 20.344 -9.911 5.140 1.00 87.94 201 ALA A CA 1
ATOM 1590 C C . ALA A 1 201 ? 18.872 -10.348 5.193 1.00 87.94 201 ALA A C 1
ATOM 1592 O O . ALA A 1 201 ? 18.195 -10.389 4.162 1.00 87.94 201 ALA A O 1
ATOM 1593 N N . PRO A 1 202 ? 18.337 -10.653 6.387 1.00 85.06 202 PRO A N 1
ATOM 1594 C CA . PRO A 1 202 ? 16.941 -11.057 6.526 1.00 85.06 202 PRO A CA 1
ATOM 1595 C C . PRO A 1 202 ? 15.961 -9.911 6.246 1.00 85.06 202 PRO A C 1
ATOM 1597 O O . PRO A 1 202 ? 14.807 -10.162 5.907 1.00 85.06 202 PRO A O 1
ATOM 1600 N N . LYS A 1 203 ? 16.400 -8.655 6.374 1.00 82.38 203 LYS A N 1
ATOM 1601 C CA . LYS A 1 203 ? 15.596 -7.440 6.192 1.00 82.38 203 LYS A CA 1
ATOM 1602 C C . LYS A 1 203 ? 16.264 -6.503 5.193 1.00 82.38 203 LYS A C 1
ATOM 1604 O O . LYS A 1 203 ? 17.436 -6.671 4.871 1.00 82.38 203 LYS A O 1
ATOM 1609 N N . CYS A 1 204 ? 15.508 -5.504 4.736 1.00 74.88 204 CYS A N 1
ATOM 1610 C CA . CYS A 1 204 ? 16.023 -4.464 3.850 1.00 74.88 204 CYS A CA 1
ATOM 1611 C C . CYS A 1 204 ? 17.273 -3.815 4.455 1.00 74.88 204 CYS A C 1
ATOM 1613 O O . CYS A 1 204 ? 17.237 -3.313 5.580 1.00 74.88 204 CYS A O 1
ATOM 1615 N N . ASP A 1 205 ? 18.343 -3.777 3.673 1.00 70.38 205 ASP A N 1
ATOM 1616 C CA . ASP A 1 205 ? 19.591 -3.063 3.957 1.00 70.38 205 ASP A CA 1
ATOM 1617 C C . ASP A 1 205 ? 19.397 -1.541 4.081 1.00 70.38 205 ASP A C 1
ATOM 1619 O O . ASP A 1 205 ? 20.252 -0.833 4.604 1.00 70.38 205 ASP A O 1
ATOM 1623 N N . CYS A 1 206 ? 18.234 -1.042 3.660 1.00 67.00 206 CYS A N 1
ATOM 1624 C CA . CYS A 1 206 ? 17.784 0.330 3.844 1.00 67.00 206 CYS A CA 1
ATOM 1625 C C . CYS A 1 206 ? 17.405 0.701 5.292 1.00 67.00 206 CYS A C 1
ATOM 1627 O O . CYS A 1 206 ? 17.121 1.869 5.571 1.00 67.00 206 CYS A O 1
ATOM 1629 N N . LEU A 1 207 ? 17.354 -0.264 6.215 1.00 67.19 207 LEU A N 1
ATOM 1630 C CA . LEU A 1 207 ? 17.116 0.004 7.632 1.00 67.19 207 LEU A CA 1
ATOM 1631 C C . LEU A 1 207 ? 18.374 0.579 8.298 1.00 67.19 207 LEU A C 1
ATOM 1633 O O . LEU A 1 207 ? 19.498 0.252 7.940 1.00 67.19 207 LEU A O 1
ATOM 1637 N N . SER A 1 208 ? 18.195 1.409 9.332 1.00 68.38 208 SER A N 1
ATOM 1638 C CA . SER A 1 208 ? 19.310 2.014 10.090 1.00 68.38 208 SER A CA 1
ATOM 1639 C C . SER A 1 208 ? 20.134 1.009 10.910 1.00 68.38 208 SER A C 1
ATOM 1641 O O . SER A 1 208 ? 21.005 1.409 11.679 1.00 68.38 208 SER A O 1
ATOM 1643 N N . TYR A 1 209 ? 19.828 -0.281 10.793 1.00 70.19 209 TYR A N 1
ATOM 1644 C CA . TYR A 1 209 ? 20.499 -1.384 11.456 1.00 70.19 209 TYR A CA 1
ATOM 1645 C C . TYR A 1 209 ? 20.586 -2.569 10.492 1.00 70.19 209 TYR A C 1
ATOM 1647 O O . TYR A 1 209 ? 19.694 -2.774 9.668 1.00 70.19 209 TYR A O 1
ATOM 1655 N N . THR A 1 210 ? 21.645 -3.363 10.620 1.00 66.44 210 THR A N 1
ATOM 1656 C CA . THR A 1 210 ? 21.861 -4.566 9.810 1.00 66.44 210 THR A CA 1
ATOM 1657 C C . THR A 1 210 ? 21.871 -5.777 10.728 1.00 66.44 210 THR A C 1
ATOM 1659 O O . THR A 1 210 ? 22.588 -5.801 11.729 1.00 66.44 210 THR A O 1
ATOM 1662 N N . GLU A 1 211 ? 21.053 -6.772 10.407 1.00 78.31 211 GLU A N 1
ATOM 1663 C CA . GLU A 1 211 ? 21.037 -8.053 11.113 1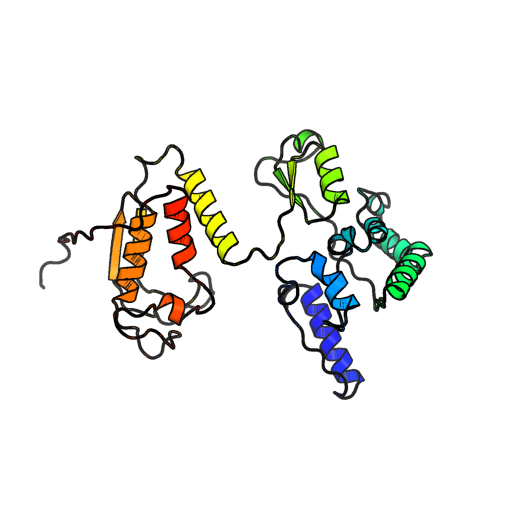.00 78.31 211 GLU A CA 1
ATOM 1664 C C . GLU A 1 211 ? 22.054 -9.024 10.509 1.00 78.31 211 GLU A C 1
ATOM 1666 O O . GLU A 1 211 ? 22.542 -8.827 9.396 1.00 78.31 211 GLU A O 1
ATOM 1671 N N . SER A 1 212 ? 22.394 -10.078 11.253 1.00 87.69 212 SER A N 1
ATOM 1672 C CA . SER A 1 212 ? 23.344 -11.086 10.785 1.00 87.69 212 SER A CA 1
ATOM 1673 C C . SER A 1 212 ? 22.845 -11.772 9.504 1.00 87.69 212 SER A C 1
ATOM 1675 O O . SER A 1 212 ? 21.661 -12.119 9.427 1.00 87.69 212 SER A O 1
ATOM 1677 N N . PRO A 1 213 ? 23.727 -11.998 8.512 1.00 90.75 213 PRO A N 1
ATOM 1678 C CA . PRO A 1 213 ? 23.346 -12.627 7.254 1.00 90.75 213 PRO A CA 1
ATOM 1679 C C . PRO A 1 213 ? 22.856 -14.058 7.486 1.00 90.75 213 PRO A C 1
ATOM 1681 O O . PRO A 1 213 ? 23.369 -14.763 8.354 1.00 90.75 213 PRO A O 1
ATOM 1684 N N . ILE A 1 214 ? 21.874 -14.499 6.699 1.00 93.44 214 ILE A N 1
ATOM 1685 C CA . ILE A 1 214 ? 21.238 -15.815 6.864 1.00 93.44 214 ILE A CA 1
ATOM 1686 C C . ILE A 1 214 ? 22.013 -16.961 6.208 1.00 93.44 214 ILE A C 1
ATOM 1688 O O . ILE A 1 214 ? 21.821 -18.118 6.579 1.00 93.44 214 ILE A O 1
ATOM 1692 N N . VAL A 1 215 ? 22.898 -16.661 5.255 1.00 93.88 215 VAL A N 1
ATOM 1693 C CA . VAL A 1 215 ? 23.799 -17.617 4.594 1.00 93.88 215 VAL A CA 1
ATOM 1694 C C . VAL A 1 215 ? 25.166 -16.971 4.361 1.00 93.88 215 VAL A C 1
ATOM 1696 O O . VAL A 1 215 ? 25.287 -15.746 4.350 1.00 93.88 215 VAL A O 1
ATOM 1699 N N . SER A 1 216 ? 26.202 -17.787 4.166 1.00 90.81 216 SER A N 1
ATOM 1700 C CA . SER A 1 216 ? 27.534 -17.299 3.789 1.00 90.81 216 SER A CA 1
ATOM 1701 C C . SER A 1 216 ? 27.568 -16.712 2.372 1.00 90.81 216 SER A C 1
ATOM 1703 O O . SER A 1 216 ? 26.724 -17.020 1.531 1.00 90.81 216 SER A O 1
ATOM 1705 N N . ASN A 1 217 ? 28.594 -15.901 2.099 1.00 92.06 217 ASN A N 1
ATOM 1706 C CA . ASN A 1 217 ? 28.838 -15.310 0.784 1.00 92.06 217 ASN A CA 1
ATOM 1707 C C . ASN A 1 217 ? 28.986 -16.375 -0.306 1.00 92.06 217 ASN A C 1
ATOM 1709 O O . ASN A 1 217 ? 29.807 -17.284 -0.186 1.00 92.06 217 ASN A O 1
ATOM 1713 N N . ILE A 1 218 ? 28.223 -16.220 -1.389 1.00 93.31 218 ILE A N 1
ATOM 1714 C CA . ILE A 1 218 ? 28.212 -17.158 -2.518 1.00 93.31 218 ILE A CA 1
ATOM 1715 C C . ILE A 1 218 ? 29.027 -16.597 -3.684 1.00 93.31 218 ILE A C 1
ATOM 1717 O O . ILE A 1 218 ? 29.795 -17.324 -4.316 1.00 93.31 218 ILE A O 1
ATOM 1721 N N . GLY A 1 219 ? 28.894 -15.296 -3.949 1.00 92.19 219 GLY A N 1
ATOM 1722 C CA . GLY A 1 219 ? 29.645 -14.594 -4.985 1.00 92.19 219 GLY A CA 1
ATOM 1723 C C . GLY A 1 219 ? 28.743 -13.877 -5.978 1.00 92.19 219 GLY A C 1
ATOM 1724 O O . GLY A 1 219 ? 27.673 -13.392 -5.624 1.00 92.19 219 GLY A O 1
ATOM 1725 N N . VAL A 1 220 ? 29.198 -13.779 -7.225 1.00 94.88 220 VAL A N 1
ATOM 1726 C CA . VAL A 1 220 ? 28.531 -13.001 -8.274 1.00 94.88 220 VAL A CA 1
ATOM 1727 C C . VAL A 1 220 ? 28.064 -13.930 -9.384 1.00 94.88 220 VAL A C 1
ATOM 1729 O O . VAL A 1 220 ? 28.825 -14.779 -9.851 1.00 94.88 220 VAL A O 1
ATOM 1732 N N . VAL A 1 221 ? 26.826 -13.740 -9.828 1.00 96.50 221 VAL A N 1
ATOM 1733 C CA . VAL A 1 221 ? 26.283 -14.371 -11.035 1.00 96.50 221 VAL A CA 1
ATOM 1734 C C . VAL A 1 221 ? 25.963 -13.299 -12.068 1.00 96.50 221 VAL A C 1
ATOM 1736 O O . VAL A 1 221 ? 25.685 -12.154 -11.715 1.00 96.50 221 VAL A O 1
ATOM 1739 N N . ALA A 1 222 ? 26.023 -13.663 -13.347 1.00 96.62 222 ALA A N 1
ATOM 1740 C CA . ALA A 1 222 ? 25.690 -12.780 -14.457 1.00 96.62 222 ALA A CA 1
ATOM 1741 C C . ALA A 1 222 ? 24.892 -13.542 -15.520 1.00 96.62 222 ALA A C 1
ATOM 1743 O O . ALA A 1 222 ? 25.150 -14.723 -15.758 1.00 96.62 222 ALA A O 1
ATOM 1744 N N . SER A 1 223 ? 23.944 -12.865 -16.166 1.00 96.31 223 SER A N 1
ATOM 1745 C CA . SER A 1 223 ? 23.083 -13.436 -17.207 1.00 96.31 223 SER A CA 1
ATOM 1746 C C . SER A 1 223 ? 22.607 -12.362 -18.181 1.00 96.31 223 SER A C 1
ATOM 1748 O O . SER A 1 223 ? 22.533 -11.182 -17.839 1.00 96.31 223 SER A O 1
ATOM 1750 N N . LEU A 1 224 ? 22.244 -12.782 -19.391 1.00 94.94 224 LEU A N 1
ATOM 1751 C CA . LEU A 1 224 ? 21.490 -11.955 -20.340 1.00 94.94 224 LEU A CA 1
ATOM 1752 C C . LEU A 1 224 ? 19.971 -12.090 -20.149 1.00 94.94 224 LEU A C 1
ATOM 1754 O O . LEU A 1 224 ? 19.218 -11.272 -20.667 1.00 94.94 224 LEU A O 1
ATOM 1758 N N . ASP A 1 225 ? 19.534 -13.100 -19.397 1.00 95.69 225 ASP A N 1
ATOM 1759 C CA . ASP A 1 225 ? 18.137 -13.332 -19.038 1.00 95.69 225 ASP A CA 1
ATOM 1760 C C . ASP A 1 225 ? 17.910 -12.945 -17.558 1.00 95.69 225 ASP A C 1
ATOM 1762 O O . ASP A 1 225 ? 18.584 -13.508 -16.681 1.00 95.69 225 ASP A O 1
ATOM 1766 N N . PRO A 1 226 ? 17.006 -11.984 -17.276 1.00 95.69 226 PRO A N 1
ATOM 1767 C CA . PRO A 1 226 ? 16.738 -11.493 -15.924 1.00 95.69 226 PRO A CA 1
ATOM 1768 C C . PRO A 1 226 ? 15.973 -12.496 -15.051 1.00 95.69 226 PRO A C 1
ATOM 1770 O O . PRO A 1 226 ? 16.108 -12.470 -13.834 1.00 95.69 226 PRO A O 1
ATOM 1773 N N . VAL A 1 227 ? 15.181 -13.389 -15.644 1.00 97.31 227 VAL A N 1
ATOM 1774 C CA . VAL A 1 227 ? 14.415 -14.394 -14.895 1.00 97.31 227 VAL A CA 1
ATOM 1775 C C . VAL A 1 227 ? 15.331 -15.555 -14.511 1.00 97.31 227 VAL A C 1
ATOM 1777 O O . VAL A 1 227 ? 15.309 -16.014 -13.367 1.00 97.31 227 VAL A O 1
ATOM 1780 N N . ALA A 1 228 ? 16.210 -15.965 -15.427 1.00 97.75 228 ALA A N 1
ATOM 1781 C CA . ALA A 1 228 ? 17.152 -17.056 -15.200 1.00 97.75 228 ALA A CA 1
ATOM 1782 C C . ALA A 1 228 ? 18.170 -16.729 -14.094 1.00 97.75 228 ALA A C 1
ATOM 1784 O O . ALA A 1 228 ? 18.540 -17.609 -13.315 1.00 97.75 228 ALA A O 1
ATOM 1785 N N . ILE A 1 229 ? 18.636 -15.474 -14.012 1.00 97.50 229 ILE A N 1
ATOM 1786 C CA . ILE A 1 229 ? 19.594 -15.062 -12.973 1.00 97.50 229 ILE A CA 1
ATOM 1787 C C . ILE A 1 229 ? 18.964 -15.022 -11.588 1.00 97.50 229 ILE A C 1
ATOM 1789 O O . ILE A 1 229 ? 19.597 -15.481 -10.641 1.00 97.50 229 ILE A O 1
ATOM 1793 N N . ASP A 1 230 ? 17.725 -14.546 -11.472 1.00 97.25 230 ASP A N 1
ATOM 1794 C CA . ASP A 1 230 ? 17.023 -14.498 -10.193 1.00 97.25 230 ASP A CA 1
ATOM 1795 C C . ASP A 1 230 ? 16.677 -15.910 -9.708 1.00 97.25 230 ASP A C 1
ATOM 1797 O O . ASP A 1 230 ? 16.901 -16.226 -8.537 1.00 97.25 230 ASP A O 1
ATOM 1801 N N . GLN A 1 231 ? 16.245 -16.801 -10.612 1.00 98.06 231 GLN A N 1
ATOM 1802 C CA . GLN A 1 231 ? 16.047 -18.217 -10.291 1.00 98.06 231 GLN A CA 1
ATOM 1803 C C . GLN A 1 231 ? 17.356 -18.864 -9.812 1.00 98.06 231 GLN A C 1
ATOM 1805 O O . GLN A 1 231 ? 17.393 -19.467 -8.739 1.00 98.06 231 GLN A O 1
ATOM 1810 N N . ALA A 1 232 ? 18.457 -18.665 -10.545 1.00 97.88 232 ALA A N 1
ATOM 1811 C CA . ALA A 1 232 ? 19.765 -19.179 -10.152 1.00 97.88 232 ALA A CA 1
ATOM 1812 C C . ALA A 1 232 ? 20.237 -18.612 -8.802 1.00 97.88 232 ALA A C 1
ATOM 1814 O O . ALA A 1 232 ? 20.822 -19.345 -8.004 1.00 97.88 232 ALA A O 1
ATOM 1815 N N . SER A 1 233 ? 19.988 -17.327 -8.527 1.00 97.62 233 SER A N 1
ATOM 1816 C CA . SER A 1 233 ? 20.319 -16.696 -7.249 1.00 97.62 233 SER A CA 1
ATOM 1817 C C . SER A 1 233 ? 19.567 -17.337 -6.087 1.00 97.62 233 SER A C 1
ATOM 1819 O O . SER A 1 233 ? 20.192 -17.675 -5.080 1.00 97.62 233 SER A O 1
ATOM 1821 N N . VAL A 1 234 ? 18.258 -17.551 -6.234 1.00 96.69 234 VAL A N 1
ATOM 1822 C CA . VAL A 1 234 ? 17.444 -18.198 -5.199 1.00 96.69 234 VAL A CA 1
ATOM 1823 C C . VAL A 1 234 ? 17.904 -19.632 -4.952 1.00 96.69 234 VAL A C 1
ATOM 1825 O O . VAL A 1 234 ? 18.107 -20.018 -3.801 1.00 96.69 234 VAL A O 1
ATOM 1828 N N . ASP A 1 235 ? 18.149 -20.401 -6.011 1.00 97.25 235 ASP A N 1
ATOM 1829 C CA . ASP A 1 235 ? 18.586 -21.793 -5.888 1.00 97.25 235 ASP A CA 1
ATOM 1830 C C . ASP A 1 235 ? 19.966 -21.905 -5.229 1.00 97.25 235 ASP A C 1
ATOM 1832 O O . ASP A 1 235 ? 20.182 -22.769 -4.378 1.00 97.25 235 ASP A O 1
ATOM 1836 N N . LEU A 1 236 ? 20.895 -21.003 -5.559 1.00 97.00 236 LEU A N 1
ATOM 1837 C CA . LEU A 1 236 ? 22.215 -20.950 -4.931 1.00 97.00 236 LEU A CA 1
ATOM 1838 C C . LEU A 1 236 ? 22.134 -20.640 -3.433 1.00 97.00 236 LEU A C 1
ATOM 1840 O O . LEU A 1 236 ? 22.848 -21.276 -2.652 1.00 97.00 236 LEU A O 1
ATOM 1844 N N . VAL A 1 237 ? 21.267 -19.703 -3.031 1.00 96.81 237 VAL A N 1
ATOM 1845 C CA . VAL A 1 237 ? 21.001 -19.395 -1.615 1.00 96.81 237 VAL A CA 1
ATOM 1846 C C . VAL A 1 237 ? 20.366 -20.594 -0.920 1.00 96.81 237 VAL A C 1
ATOM 1848 O O . VAL A 1 237 ? 20.842 -21.010 0.135 1.00 96.81 237 VAL A O 1
ATOM 1851 N N . ASN A 1 238 ? 19.354 -21.211 -1.533 1.00 96.75 238 ASN A N 1
ATOM 1852 C CA . ASN A 1 238 ? 18.658 -22.366 -0.971 1.00 96.75 238 ASN A CA 1
ATOM 1853 C C . ASN A 1 238 ? 19.556 -23.599 -0.815 1.00 96.75 238 ASN A C 1
ATOM 1855 O O . ASN A 1 238 ? 19.366 -24.382 0.114 1.00 96.75 238 ASN A O 1
ATOM 1859 N N . GLN A 1 239 ? 20.596 -23.734 -1.638 1.00 96.31 239 GLN A N 1
ATOM 1860 C CA . GLN A 1 239 ? 21.622 -24.771 -1.501 1.00 96.31 239 GLN A CA 1
ATOM 1861 C C . GLN A 1 239 ? 22.601 -24.542 -0.337 1.00 96.31 239 GLN A C 1
ATOM 1863 O O . GLN A 1 239 ? 23.333 -25.468 0.012 1.00 96.31 239 GLN A O 1
ATOM 1868 N N . GLN A 1 240 ? 22.648 -23.352 0.270 1.00 95.88 240 GLN A N 1
ATOM 1869 C CA . GLN A 1 240 ? 23.532 -23.103 1.410 1.00 95.88 240 GLN A CA 1
ATOM 1870 C C . GLN A 1 240 ? 22.980 -23.687 2.712 1.00 95.88 240 GLN A C 1
ATOM 1872 O O . GLN A 1 240 ? 21.773 -23.829 2.908 1.00 95.88 240 GLN A O 1
ATOM 1877 N N . GLN A 1 241 ? 23.892 -23.959 3.644 1.00 95.62 241 GLN A N 1
ATOM 1878 C CA . GLN A 1 241 ? 23.544 -24.141 5.047 1.00 95.62 241 GLN A CA 1
ATOM 1879 C C . GLN A 1 241 ? 23.167 -22.777 5.641 1.00 95.62 241 GLN A C 1
ATOM 1881 O O . GLN A 1 241 ? 23.962 -21.837 5.597 1.00 95.62 241 GLN A O 1
ATOM 1886 N N . GLY A 1 242 ? 21.964 -22.674 6.206 1.00 93.94 242 GLY A N 1
ATOM 1887 C CA . GLY A 1 242 ? 21.538 -21.490 6.945 1.00 93.94 242 GLY A CA 1
ATOM 1888 C C . GLY A 1 242 ? 22.395 -21.287 8.196 1.00 93.94 242 GLY A C 1
ATOM 1889 O O . GLY A 1 242 ? 22.725 -22.255 8.891 1.00 93.94 242 GLY A O 1
ATOM 1890 N N . LEU A 1 243 ? 22.769 -20.037 8.465 1.00 91.50 243 LEU A N 1
ATOM 1891 C CA . LEU A 1 243 ? 23.626 -19.672 9.588 1.00 91.50 243 LEU A CA 1
ATOM 1892 C C . LEU A 1 243 ? 22.843 -19.698 10.915 1.00 91.50 243 LEU A C 1
ATOM 1894 O O . LEU A 1 243 ? 21.733 -19.154 10.988 1.00 91.50 243 LEU A O 1
ATOM 1898 N N . PRO A 1 244 ? 23.404 -20.311 11.978 1.00 85.81 244 PRO A N 1
ATOM 1899 C CA . PRO A 1 244 ? 22.763 -20.356 13.286 1.00 85.81 244 PRO A CA 1
ATOM 1900 C C . PRO A 1 244 ? 22.742 -18.967 13.938 1.00 85.81 244 PRO A C 1
ATOM 1902 O O . PRO A 1 244 ? 23.568 -18.112 13.632 1.00 85.81 244 PRO A O 1
ATOM 1905 N N . HIS A 1 245 ? 21.819 -18.765 14.882 1.00 85.88 245 HIS A N 1
ATOM 1906 C CA . HIS A 1 245 ? 21.654 -17.505 15.627 1.00 85.88 245 HIS A CA 1
ATOM 1907 C C . HIS A 1 245 ? 21.304 -16.282 14.762 1.00 85.88 245 HIS A C 1
ATOM 1909 O O . HIS A 1 245 ? 21.600 -15.150 15.135 1.00 85.88 245 HIS A O 1
ATOM 1915 N N . THR A 1 246 ? 20.631 -16.505 13.635 1.00 88.38 246 THR A N 1
ATOM 1916 C CA . THR A 1 246 ? 20.086 -15.452 12.770 1.00 88.38 246 THR A CA 1
ATOM 1917 C C . THR A 1 246 ? 18.562 -15.344 12.931 1.00 88.38 246 THR A C 1
ATOM 1919 O O . THR A 1 246 ? 17.936 -16.074 13.716 1.00 88.38 246 THR A O 1
ATOM 1922 N N . GLU A 1 247 ? 17.931 -14.435 12.185 1.00 86.19 247 GLU A N 1
ATOM 1923 C CA . GLU A 1 247 ? 16.466 -14.371 12.091 1.00 86.19 247 GLU A CA 1
ATOM 1924 C C . GLU A 1 247 ? 15.854 -15.578 11.365 1.00 86.19 247 GLU A C 1
ATOM 1926 O O . GLU A 1 247 ? 14.663 -15.840 11.523 1.00 86.19 247 GLU A O 1
ATOM 1931 N N . LEU A 1 248 ? 16.649 -16.364 10.631 1.00 90.25 248 LEU A N 1
ATOM 1932 C CA . LEU A 1 248 ? 16.177 -17.569 9.956 1.00 90.25 248 LEU A CA 1
ATOM 1933 C C . LEU A 1 248 ? 15.850 -18.662 10.989 1.00 90.25 248 LEU A C 1
ATOM 1935 O O . LEU A 1 248 ? 16.742 -19.316 11.530 1.00 90.25 248 LEU A O 1
ATOM 1939 N N . LYS A 1 249 ? 14.559 -18.852 11.287 1.00 84.38 249 LYS A N 1
ATOM 1940 C CA . LYS A 1 249 ? 14.098 -19.845 12.282 1.00 84.38 249 LYS A CA 1
ATOM 1941 C C . LYS A 1 249 ? 13.801 -21.220 11.685 1.00 84.38 249 LYS A C 1
ATOM 1943 O O . LYS A 1 249 ? 13.809 -22.209 12.410 1.00 84.38 249 LYS A O 1
ATOM 1948 N N . THR A 1 250 ? 13.524 -21.285 10.385 1.00 88.31 250 THR A N 1
ATOM 1949 C CA . THR A 1 250 ? 13.180 -22.515 9.654 1.00 88.31 250 THR A CA 1
ATOM 1950 C C . THR A 1 250 ? 13.874 -22.525 8.291 1.00 88.31 250 THR A C 1
ATOM 1952 O O . THR A 1 250 ? 14.355 -21.485 7.850 1.00 88.31 250 THR A O 1
ATOM 1955 N N . GLY A 1 251 ? 13.971 -23.681 7.629 1.00 88.25 251 GLY A N 1
ATOM 1956 C CA . GLY A 1 251 ? 14.620 -23.774 6.316 1.00 88.25 251 GLY A CA 1
ATOM 1957 C C . GLY A 1 251 ? 16.155 -23.743 6.366 1.00 88.25 251 GLY A C 1
ATOM 1958 O O . GLY A 1 251 ? 16.796 -23.249 5.438 1.00 88.25 251 GLY A O 1
ATOM 1959 N N . LEU A 1 252 ? 16.765 -24.213 7.459 1.00 91.75 252 LEU A N 1
ATOM 1960 C CA . LEU A 1 252 ? 18.212 -24.139 7.688 1.00 91.75 252 LEU A CA 1
ATOM 1961 C C . LEU A 1 252 ? 19.010 -25.140 6.839 1.00 91.75 252 LEU A C 1
ATOM 1963 O O . LEU A 1 252 ? 20.163 -24.859 6.516 1.00 91.75 252 LEU A O 1
ATOM 1967 N N . ALA A 1 253 ? 18.448 -26.296 6.484 1.00 95.12 253 ALA A N 1
ATOM 1968 C CA . ALA A 1 253 ? 19.203 -27.338 5.793 1.00 95.12 253 ALA A CA 1
ATOM 1969 C C . ALA A 1 253 ? 19.413 -27.002 4.301 1.00 95.12 253 ALA A C 1
ATOM 1971 O O . ALA A 1 253 ? 18.559 -26.353 3.688 1.00 95.12 253 ALA A O 1
ATOM 1972 N N . PRO A 1 254 ? 20.523 -27.432 3.674 1.00 96.25 254 PRO A N 1
ATOM 1973 C CA . PRO A 1 254 ? 20.722 -27.298 2.233 1.00 96.25 254 PRO A CA 1
ATOM 1974 C C . PRO A 1 254 ? 19.555 -27.888 1.431 1.00 96.25 254 PRO A C 1
ATOM 1976 O O . PRO A 1 254 ? 19.135 -29.017 1.671 1.00 96.25 254 PRO A O 1
ATOM 1979 N N . GLY A 1 255 ? 19.042 -27.124 0.470 1.00 93.69 255 GLY A N 1
ATOM 1980 C CA . GLY A 1 255 ? 17.881 -27.478 -0.351 1.00 93.69 255 GLY A CA 1
ATOM 1981 C C . GLY A 1 255 ? 16.537 -26.997 0.205 1.00 93.69 255 GLY A C 1
ATOM 1982 O O . GLY A 1 255 ? 15.566 -26.953 -0.545 1.00 93.69 255 GLY A O 1
ATOM 1983 N N . GLU A 1 256 ? 16.464 -26.591 1.476 1.00 95.38 256 GLU A N 1
ATOM 1984 C CA . GLU A 1 256 ? 15.264 -25.949 2.024 1.00 95.38 256 GLU A CA 1
ATOM 1985 C C . GLU A 1 256 ? 15.164 -24.479 1.596 1.00 95.38 256 GLU A C 1
ATOM 1987 O O . GLU A 1 256 ? 16.173 -23.825 1.326 1.00 95.38 256 GLU A O 1
ATOM 1992 N N . ASP A 1 257 ? 13.948 -23.939 1.578 1.00 95.50 257 ASP A N 1
ATOM 1993 C CA . ASP A 1 257 ? 13.674 -22.569 1.145 1.00 95.50 257 ASP A CA 1
ATOM 1994 C C . ASP A 1 257 ? 13.932 -21.553 2.269 1.00 95.50 257 ASP A C 1
ATOM 1996 O O . ASP A 1 257 ? 13.129 -21.410 3.196 1.00 95.50 257 ASP A O 1
ATOM 2000 N N . LYS A 1 258 ? 15.051 -20.823 2.186 1.00 94.56 258 LYS A N 1
ATOM 2001 C CA . LYS A 1 258 ? 15.420 -19.824 3.201 1.00 94.56 258 LYS A CA 1
ATOM 2002 C C . LYS A 1 258 ? 14.545 -18.576 3.126 1.00 94.56 258 LYS A C 1
ATOM 2004 O O . LYS A 1 258 ? 14.323 -17.935 4.150 1.00 94.56 258 LYS A O 1
ATOM 2009 N N . PHE A 1 259 ? 14.020 -18.235 1.950 1.00 93.94 259 PHE A N 1
ATOM 2010 C CA . PHE A 1 259 ? 13.169 -17.058 1.780 1.00 93.94 259 PHE A CA 1
ATOM 2011 C C . PHE A 1 259 ? 11.799 -17.283 2.417 1.00 93.94 259 PHE A C 1
ATOM 2013 O O . PHE A 1 259 ? 11.342 -16.434 3.181 1.00 93.94 259 PHE A O 1
ATOM 2020 N N . ARG A 1 260 ? 11.187 -18.457 2.205 1.00 92.44 260 ARG A N 1
ATOM 2021 C CA . ARG A 1 260 ? 9.979 -18.863 2.947 1.00 92.44 260 ARG A CA 1
ATOM 2022 C C . ARG A 1 260 ? 10.257 -19.073 4.434 1.00 92.44 260 ARG A C 1
ATOM 2024 O O . ARG A 1 260 ? 9.377 -18.820 5.251 1.00 92.44 260 ARG A O 1
ATOM 2031 N N . GLY A 1 261 ? 11.477 -19.479 4.790 1.00 90.62 261 GLY A N 1
ATOM 2032 C CA . GLY A 1 261 ? 11.911 -19.569 6.183 1.00 90.62 261 GLY A CA 1
ATOM 2033 C C . GLY A 1 261 ? 11.906 -18.227 6.929 1.00 90.62 261 GLY A C 1
ATOM 2034 O O . GLY A 1 261 ? 11.685 -18.213 8.141 1.00 90.62 261 GLY A O 1
ATOM 2035 N N . LEU A 1 262 ? 12.114 -17.111 6.215 1.00 89.75 262 LEU A N 1
ATOM 2036 C CA . LEU A 1 262 ? 12.017 -15.742 6.741 1.00 89.75 262 LEU A CA 1
ATOM 2037 C C . LEU A 1 262 ? 10.611 -15.147 6.607 1.00 89.75 262 LEU A C 1
ATOM 2039 O O . LEU A 1 262 ? 10.106 -14.520 7.536 1.00 89.75 262 LEU A O 1
ATOM 2043 N N . TYR A 1 263 ? 9.985 -15.335 5.447 1.00 89.69 263 TYR A N 1
ATOM 2044 C CA . TYR A 1 263 ? 8.712 -14.724 5.078 1.00 89.69 263 TYR A CA 1
ATOM 2045 C C . TYR A 1 263 ? 7.719 -15.804 4.616 1.00 89.69 263 TYR A C 1
ATOM 2047 O O . TYR A 1 263 ? 7.467 -15.936 3.419 1.00 89.69 263 TYR A O 1
ATOM 2055 N N . PRO A 1 264 ? 7.125 -16.585 5.539 1.00 87.62 264 PRO A N 1
ATOM 2056 C CA . PRO A 1 264 ? 6.295 -17.747 5.193 1.00 87.62 264 PRO A CA 1
ATOM 2057 C C . PRO A 1 264 ? 5.006 -17.385 4.441 1.00 87.62 264 PRO A C 1
ATOM 2059 O O . PRO A 1 264 ? 4.467 -18.199 3.699 1.00 87.62 264 PRO A O 1
ATOM 2062 N N . GLU A 1 265 ? 4.527 -16.154 4.611 1.00 85.50 265 GLU A N 1
ATOM 2063 C CA . GLU A 1 265 ? 3.332 -15.606 3.953 1.00 85.50 265 GLU A CA 1
ATOM 2064 C C . GLU A 1 265 ? 3.629 -15.072 2.533 1.00 85.50 265 GLU A C 1
ATOM 2066 O O . GLU A 1 265 ? 2.721 -14.631 1.827 1.00 85.50 265 GLU A O 1
ATOM 2071 N N . VAL A 1 266 ? 4.901 -15.063 2.110 1.00 86.56 266 VAL A N 1
ATOM 2072 C CA . VAL A 1 266 ? 5.358 -14.461 0.851 1.00 86.56 266 VAL A CA 1
ATOM 2073 C C . VAL A 1 266 ? 5.870 -15.544 -0.091 1.00 86.56 266 VAL A C 1
ATOM 2075 O O . VAL A 1 266 ? 6.955 -16.096 0.089 1.00 86.56 266 VAL A O 1
ATOM 2078 N N . ASP A 1 267 ? 5.111 -15.822 -1.150 1.00 91.88 267 ASP A N 1
ATOM 2079 C CA . ASP A 1 267 ? 5.554 -16.735 -2.201 1.00 91.88 267 ASP A CA 1
ATOM 2080 C C . ASP A 1 267 ? 6.414 -16.008 -3.241 1.00 91.88 267 ASP A C 1
ATOM 2082 O O . ASP A 1 267 ? 5.913 -15.492 -4.238 1.00 91.88 267 ASP A O 1
ATOM 2086 N N . TRP A 1 268 ? 7.730 -15.979 -3.017 1.00 93.31 268 TRP A N 1
ATOM 2087 C CA . TRP A 1 268 ? 8.689 -15.388 -3.959 1.00 93.31 268 TRP A CA 1
ATOM 2088 C C . TRP A 1 268 ? 8.621 -16.024 -5.358 1.00 93.31 268 TRP A C 1
ATOM 2090 O O . TRP A 1 268 ? 8.922 -15.363 -6.353 1.00 93.31 268 TRP A O 1
ATOM 2100 N N . SER A 1 269 ? 8.205 -17.293 -5.456 1.00 95.88 269 SER A N 1
ATOM 2101 C CA . SER A 1 269 ? 8.178 -18.026 -6.724 1.00 95.88 269 SER A CA 1
ATOM 2102 C C . SER A 1 269 ? 7.095 -17.517 -7.680 1.00 95.88 269 SER A C 1
ATOM 2104 O O . SER A 1 269 ? 7.249 -17.651 -8.897 1.00 95.88 269 SER A O 1
ATOM 2106 N N . HIS A 1 270 ? 6.058 -16.855 -7.147 1.00 95.38 270 HIS A N 1
ATOM 2107 C CA . HIS A 1 270 ? 4.993 -16.211 -7.921 1.00 95.38 270 HIS A CA 1
ATOM 2108 C C . HIS A 1 270 ? 5.551 -15.172 -8.895 1.00 95.38 270 HIS A C 1
ATOM 2110 O O . HIS A 1 270 ? 5.178 -15.148 -10.067 1.00 95.38 270 HIS A O 1
ATOM 2116 N N . GLN A 1 271 ? 6.500 -14.350 -8.433 1.00 94.88 271 GLN A N 1
ATOM 2117 C CA . GLN A 1 271 ? 7.110 -13.300 -9.247 1.00 94.88 271 GLN A CA 1
ATOM 2118 C C . GLN A 1 271 ? 7.827 -13.879 -10.476 1.00 94.88 271 GLN A C 1
ATOM 2120 O O . GLN A 1 271 ? 7.635 -13.389 -11.588 1.00 94.88 271 GLN A O 1
ATOM 2125 N N . LEU A 1 272 ? 8.625 -14.937 -10.293 1.00 97.31 272 LEU A N 1
ATOM 2126 C CA . LEU A 1 272 ? 9.371 -15.567 -11.388 1.00 97.31 272 LEU A CA 1
ATOM 2127 C C . LEU A 1 272 ? 8.461 -16.359 -12.331 1.00 97.31 272 LEU A C 1
ATOM 2129 O O . LEU A 1 272 ? 8.668 -16.328 -13.541 1.00 97.31 272 LEU A O 1
ATOM 2133 N N . ALA A 1 273 ? 7.437 -17.032 -11.797 1.00 97.62 273 ALA A N 1
ATOM 2134 C CA . ALA A 1 273 ? 6.446 -17.736 -12.610 1.00 97.62 273 ALA A CA 1
ATOM 2135 C C . ALA A 1 273 ? 5.673 -16.767 -13.519 1.00 97.62 273 ALA A C 1
ATOM 2137 O O . ALA A 1 273 ? 5.528 -17.018 -14.714 1.00 97.62 273 ALA A O 1
ATOM 2138 N N . TYR A 1 274 ? 5.234 -15.627 -12.979 1.00 96.75 274 TYR A N 1
ATOM 2139 C CA . TYR A 1 274 ? 4.561 -14.602 -13.772 1.00 96.75 274 TYR A CA 1
ATOM 2140 C C . TYR A 1 274 ? 5.497 -13.955 -14.803 1.00 96.75 274 TYR A C 1
ATOM 2142 O O . TYR A 1 274 ? 5.093 -13.717 -15.940 1.00 96.75 274 TYR A O 1
ATOM 2150 N N . ALA A 1 275 ? 6.762 -13.716 -14.441 1.00 96.69 275 ALA A N 1
ATOM 2151 C CA . ALA A 1 275 ? 7.770 -13.196 -15.363 1.00 96.69 275 ALA A CA 1
ATOM 2152 C C . ALA A 1 275 ? 7.969 -14.093 -16.590 1.00 96.69 275 ALA A C 1
ATOM 2154 O O . ALA A 1 275 ? 7.981 -13.597 -17.719 1.00 96.69 275 ALA A O 1
ATOM 2155 N N . GLU A 1 276 ? 8.063 -15.402 -16.379 1.00 97.31 276 GLU A N 1
ATOM 2156 C CA . GLU A 1 276 ? 8.122 -16.383 -17.462 1.00 97.31 276 GLU A CA 1
ATOM 2157 C C . GLU A 1 276 ? 6.826 -16.400 -18.284 1.00 97.31 276 GLU A C 1
ATOM 2159 O O . GLU A 1 276 ? 6.872 -16.332 -19.512 1.00 97.31 276 GLU A O 1
ATOM 2164 N N . GLN A 1 277 ? 5.663 -16.379 -17.620 1.00 96.19 277 GLN A N 1
ATOM 2165 C CA . GLN A 1 277 ? 4.352 -16.363 -18.276 1.00 96.19 277 GLN A CA 1
ATOM 2166 C C . GLN A 1 277 ? 4.183 -15.182 -19.246 1.00 96.19 277 GLN A C 1
ATOM 2168 O O . GLN A 1 277 ? 3.609 -15.354 -20.322 1.00 96.19 277 GLN A O 1
ATOM 2173 N N . ILE A 1 278 ? 4.661 -13.985 -18.888 1.00 94.25 278 ILE A N 1
ATOM 2174 C CA . ILE A 1 278 ? 4.555 -12.799 -19.754 1.00 94.25 278 ILE A CA 1
ATOM 2175 C C . ILE A 1 278 ? 5.708 -12.673 -20.764 1.00 94.25 278 ILE A C 1
ATOM 2177 O O . ILE A 1 278 ? 5.754 -11.701 -21.521 1.00 94.25 278 ILE A O 1
ATOM 2181 N N . GLY A 1 279 ? 6.639 -13.632 -20.785 1.00 94.06 279 GLY A N 1
ATOM 2182 C CA . GLY A 1 279 ? 7.766 -13.663 -21.716 1.00 94.06 279 GLY A CA 1
ATOM 2183 C C . GLY A 1 279 ? 8.903 -12.698 -21.370 1.00 94.06 279 GLY A C 1
ATOM 2184 O O . GLY A 1 279 ? 9.598 -12.236 -22.275 1.00 94.06 279 GLY A O 1
ATOM 2185 N N . LEU A 1 280 ? 9.096 -12.359 -20.089 1.00 94.44 280 LEU A N 1
ATOM 2186 C CA . LEU A 1 280 ? 10.236 -11.547 -19.638 1.00 94.44 280 LEU A CA 1
ATOM 2187 C C . LEU A 1 280 ? 11.573 -12.304 -19.737 1.00 94.44 280 LEU A C 1
ATOM 2189 O O . LEU A 1 280 ? 12.615 -11.682 -19.936 1.00 94.44 280 LEU A O 1
ATOM 2193 N N . GLY A 1 281 ? 11.530 -13.627 -19.600 1.00 95.00 281 GLY A N 1
ATOM 2194 C CA . GLY A 1 281 ? 12.676 -14.532 -19.615 1.00 95.00 281 GLY A CA 1
ATOM 2195 C C . GLY A 1 281 ? 12.237 -15.955 -19.282 1.00 95.00 281 GLY A C 1
ATOM 2196 O O . GLY A 1 281 ? 11.039 -16.239 -19.267 1.00 95.00 281 GLY A O 1
ATOM 2197 N N . THR A 1 282 ? 13.190 -16.837 -19.006 1.00 97.12 282 THR A N 1
ATOM 2198 C CA . THR A 1 282 ? 12.932 -18.224 -18.591 1.00 97.12 282 THR A CA 1
ATOM 2199 C C . THR A 1 282 ? 13.470 -18.501 -17.194 1.00 97.12 282 THR A C 1
ATOM 2201 O O . THR A 1 282 ? 14.496 -17.956 -16.786 1.00 97.12 282 THR A O 1
ATOM 2204 N N . ARG A 1 283 ? 12.787 -19.369 -16.446 1.00 97.69 283 ARG A N 1
ATOM 2205 C CA . ARG A 1 283 ? 13.300 -19.905 -15.178 1.00 97.69 283 ARG A CA 1
ATOM 2206 C C . ARG A 1 283 ? 14.333 -21.003 -15.406 1.00 97.69 283 ARG A C 1
ATOM 2208 O O . ARG A 1 283 ? 15.078 -21.339 -14.491 1.00 97.69 283 ARG A O 1
ATOM 2215 N N . GLU A 1 284 ? 14.395 -21.575 -16.604 1.00 97.69 284 GLU A N 1
ATOM 2216 C CA . GLU A 1 284 ? 15.402 -22.569 -16.948 1.00 97.69 284 GLU A CA 1
ATOM 2217 C C . GLU A 1 284 ? 16.772 -21.915 -17.113 1.00 97.69 284 GLU A C 1
ATOM 2219 O O . GLU A 1 284 ? 16.950 -20.924 -17.820 1.00 97.69 284 GLU A O 1
ATOM 2224 N N . TYR A 1 285 ? 17.785 -22.506 -16.488 1.00 97.75 285 TYR A N 1
ATOM 2225 C CA . TYR A 1 285 ? 19.145 -22.007 -16.591 1.00 97.75 285 TYR A CA 1
ATOM 2226 C C . TYR A 1 285 ? 20.158 -23.145 -16.548 1.00 97.75 285 TYR A C 1
ATOM 2228 O O . TYR A 1 285 ? 19.921 -24.227 -16.009 1.00 97.75 285 TYR A O 1
ATOM 2236 N N . LYS A 1 286 ? 21.343 -22.876 -17.097 1.00 97.38 286 LYS A N 1
ATOM 2237 C CA . LYS A 1 286 ? 22.518 -23.734 -16.951 1.00 97.38 286 LYS A CA 1
ATOM 2238 C C . LYS A 1 286 ? 23.617 -22.948 -16.259 1.00 97.38 286 LYS A C 1
ATOM 2240 O O . LYS A 1 286 ? 24.171 -22.012 -16.832 1.00 97.38 286 LYS A O 1
ATOM 2245 N N . LEU A 1 287 ? 23.975 -23.358 -15.046 1.00 95.38 287 LEU A N 1
ATOM 2246 C CA . LEU A 1 287 ? 25.057 -22.714 -14.312 1.00 95.38 287 LEU A CA 1
ATOM 2247 C C . LEU A 1 287 ? 26.415 -23.076 -14.929 1.00 95.38 287 LEU A C 1
ATOM 2249 O O . LEU A 1 287 ? 26.836 -24.235 -14.911 1.00 95.38 287 LEU A O 1
ATOM 2253 N N . VAL A 1 288 ? 27.125 -22.073 -15.445 1.00 94.81 288 VAL A N 1
ATOM 2254 C CA . VAL A 1 288 ? 28.496 -22.220 -15.946 1.00 94.81 288 VAL A CA 1
ATOM 2255 C C . VAL A 1 288 ? 29.451 -21.588 -14.942 1.00 94.81 288 VAL A C 1
ATOM 2257 O O . VAL A 1 288 ? 29.528 -20.368 -14.817 1.00 94.81 288 VAL A O 1
ATOM 2260 N N . LYS A 1 289 ? 30.199 -22.423 -14.215 1.00 90.25 289 LYS A N 1
ATOM 2261 C CA . LYS A 1 289 ? 31.225 -21.937 -13.287 1.00 90.25 289 LYS A CA 1
ATOM 2262 C C . LYS A 1 289 ? 32.448 -21.482 -14.072 1.00 90.25 289 LYS A C 1
ATOM 2264 O O . LYS A 1 289 ? 33.157 -22.295 -14.664 1.00 90.25 289 LYS A O 1
ATOM 2269 N N . LEU A 1 290 ? 32.705 -20.181 -14.049 1.00 86.69 290 LEU A N 1
ATOM 2270 C CA . LEU A 1 290 ? 33.926 -19.615 -14.601 1.00 86.69 290 LEU A CA 1
ATOM 2271 C C . LEU A 1 290 ? 35.068 -19.820 -13.605 1.00 86.69 290 LEU A C 1
ATOM 2273 O O . LEU A 1 290 ? 34.931 -19.529 -12.417 1.00 86.69 290 LEU A O 1
ATOM 2277 N N . LYS A 1 291 ? 36.213 -20.308 -14.088 1.00 77.44 291 LYS A N 1
ATOM 2278 C CA . LYS A 1 291 ? 37.450 -20.254 -13.307 1.00 77.44 291 LYS A CA 1
ATOM 2279 C C . LYS A 1 291 ? 37.901 -18.800 -13.278 1.00 77.44 291 LYS A C 1
ATOM 2281 O O . LYS A 1 291 ? 38.415 -18.293 -14.271 1.00 77.44 291 LYS A O 1
ATOM 2286 N N . THR A 1 292 ? 37.671 -18.119 -12.166 1.00 66.62 292 THR A N 1
ATOM 2287 C CA . THR A 1 292 ? 38.214 -16.780 -11.960 1.00 66.62 292 THR A CA 1
ATOM 2288 C C . THR A 1 292 ? 39.719 -16.890 -11.718 1.00 66.62 292 THR A C 1
ATOM 2290 O O . THR A 1 292 ? 40.200 -17.821 -11.075 1.00 66.62 292 THR A O 1
ATOM 2293 N N . LEU A 1 293 ? 40.491 -15.937 -12.238 1.00 60.84 293 LEU A N 1
ATOM 2294 C CA . LEU A 1 293 ? 41.940 -15.849 -12.014 1.00 60.84 293 LEU A CA 1
ATOM 2295 C C . LEU A 1 293 ? 42.281 -15.267 -10.623 1.00 60.84 293 LEU A C 1
ATOM 2297 O O . LEU A 1 293 ? 43.333 -14.657 -10.439 1.00 60.84 293 LEU A O 1
ATOM 2301 N N . ALA A 1 294 ? 41.392 -15.412 -9.637 1.00 54.75 294 ALA A N 1
ATOM 2302 C CA . ALA A 1 294 ? 41.500 -14.716 -8.363 1.00 54.75 294 ALA A CA 1
ATOM 2303 C C . ALA A 1 294 ? 42.422 -15.459 -7.378 1.00 54.75 294 ALA A C 1
ATOM 2305 O O . ALA A 1 294 ? 42.058 -16.474 -6.794 1.00 54.75 294 ALA A O 1
ATOM 2306 N N . TYR A 1 295 ? 43.603 -14.854 -7.220 1.00 44.97 295 TYR A N 1
ATOM 2307 C CA . TYR A 1 295 ? 44.651 -15.020 -6.211 1.00 44.97 295 TYR A CA 1
ATOM 2308 C C . TYR A 1 295 ? 45.472 -16.322 -6.236 1.00 44.97 295 TYR A C 1
ATOM 2310 O O . TYR A 1 295 ? 45.079 -17.379 -5.747 1.00 44.97 295 TYR A O 1
ATOM 2318 N N . LYS A 1 296 ? 46.692 -16.208 -6.785 1.00 41.81 296 LYS A N 1
ATOM 2319 C CA . LYS A 1 296 ? 47.785 -17.163 -6.563 1.00 41.81 296 LYS A CA 1
ATOM 2320 C C . LYS A 1 296 ? 47.918 -17.418 -5.058 1.00 41.81 296 LYS A C 1
ATOM 2322 O O . LYS A 1 296 ? 47.964 -16.463 -4.291 1.00 41.81 296 LYS A O 1
ATOM 2327 N N . LYS A 1 297 ? 48.021 -18.695 -4.676 1.00 46.72 297 LYS A N 1
ATOM 2328 C CA . LYS A 1 297 ? 48.473 -19.134 -3.350 1.00 46.72 297 LYS A CA 1
ATOM 2329 C C . LYS A 1 297 ? 49.674 -18.286 -2.901 1.00 46.72 297 LYS A C 1
ATOM 2331 O O . LYS A 1 297 ? 50.719 -18.353 -3.549 1.00 46.72 297 LYS A O 1
ATOM 2336 N N . SER A 1 298 ? 49.508 -17.531 -1.821 1.00 44.22 298 SER A N 1
ATOM 2337 C CA . SER A 1 298 ? 50.580 -17.157 -0.895 1.00 44.22 298 SER A CA 1
ATOM 2338 C C . SER A 1 298 ? 50.347 -17.917 0.395 1.00 44.22 298 SER A C 1
ATOM 2340 O O . SER A 1 298 ? 49.201 -17.802 0.891 1.00 44.22 298 SER A O 1
#

Secondary structure (DSSP, 8-state):
--TTSHHHHHHHHHHHHHHHHTTTS--PPP--TTGGGTT-GGGHHHHHHTTS-S-----HHHHTTT-GGGGGGGSTTTTTTSSSHHHHHHHHHSSHHHHHHHHHHHTTT----------PPPP--SS---SSGGGGTT-EEEE-S-HHHHHHHHHTT-EEEE--S---HHHHHHHHHHHHHHHHTT-TTS--EEEEE-S--SS-TTSSS-PPPSS---EEEEES-HHHHHHHHHHHHHTSPPPTTSS--S--STTS-HHHHH-TT--HHHHHHHHHHTTS--S---------------

pLDDT: mean 87.39, std 9.95, range [41.81, 98.06]